Protein AF-A0A7W0Q3Z5-F1 (afdb_monomer)

Solvent-accessible surface area (backbone atoms only — not comparable to full-atom values): 12687 Å² total; per-residue (Å²): 94,45,26,32,43,92,78,28,34,42,32,53,59,88,70,26,36,37,36,35,41,82,87,55,48,76,81,45,78,44,66,61,49,75,50,77,53,98,66,34,40,37,37,39,37,57,47,77,59,92,36,27,36,25,43,34,40,37,37,44,36,79,97,54,78,69,46,75,48,76,45,85,72,45,70,68,44,39,81,49,83,54,68,67,59,52,54,53,51,54,51,36,54,53,53,49,52,51,52,51,49,52,49,52,53,48,51,51,50,53,22,51,47,57,42,65,71,39,80,60,59,84,59,89,70,82,77,51,68,60,41,54,52,23,45,50,52,27,48,50,39,21,28,78,68,62,33,63,67,37,46,54,49,44,52,49,50,42,55,48,49,76,66,62,65,57,69,28,23,46,47,16,39,21,25,13,47,22,23,61,65,68,45,93,79,47,63,76,79,54,96,58,49,63,82,59,58,71,67,58,23,49,51,30,45,51,52,18,48,55,27,37,57,49,14,55,56,30,44,76,70,72,37,52,70,61,14,53,27,20,40,54,11,18,54,28,20,26,40,30,35,58,92

Nearest PDB structures (foldseek):
  8chv-assembly1_B  TM=2.664E-01  e=9.973E-01  Homo sapiens
  8chu-assembly1_A  TM=2.372E-01  e=1.416E+00  Homo sapiens
  7ruu-assembly2_D  TM=2.675E-01  e=4.714E+00  Homo sapiens
  8qah-assembly1_A  TM=2.770E-01  e=9.506E+00  synthetic construct

Foldseek 3Di:
DWWDDPQWIWADD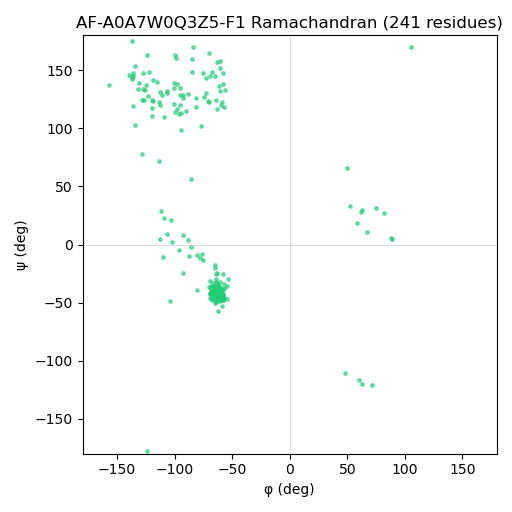PQKIWIAHNVLDTPDIQDWDWDDDDQWIWIWTWDDDDFFIWTWIWIDGDVDDIDIDTHTDDGRIGDDPDPVVVVSNVVSVVVVVVVVVVVVVVLQVVLVVQQVVQPCLPPDLVLDDLLVVLSVLLSVCCSPPVDPLSSLLSNLSRVVSVQPADNLLSLLSSLLSCLLSVNPCRDDRDPDADADDPVSLVSLLVSLVVLQVVLVVCVVVVNNSNSVSSNSSSVSSNVSSVD

Sequence (243 aa):
MIWRIGTRWLVACGESFVLVEPDGAVSRHFDPRIASDEDDLWRWGHVVVGDALYERTTVERYMAITRQEDELVLAGLVRDDDPATRAFVATVLGDDLVIQEETRLHAARVADARVAAIAGARDDHRLGADIARAQAALVDRVRWYGDRIAAGLLQTLVNLARARPGPGVATAYARACLLACFAHDAPAAPATVEPLSAELAAELVARARELDDEAETQDNVDARATAAAYHGAAIAMRAAAGI

Structure (mmCIF, N/CA/C/O backbone):
data_AF-A0A7W0Q3Z5-F1
#
_entry.id   AF-A0A7W0Q3Z5-F1
#
loop_
_atom_site.group_PDB
_atom_site.id
_atom_site.type_symbol
_atom_site.label_atom_id
_atom_site.label_alt_id
_atom_site.label_comp_id
_atom_site.label_asym_id
_atom_site.label_entity_id
_atom_site.label_seq_id
_atom_site.pdbx_PDB_ins_code
_atom_site.Cartn_x
_atom_site.Cartn_y
_atom_site.Cartn_z
_atom_site.occupancy
_atom_site.B_iso_or_equiv
_atom_site.auth_seq_id
_atom_site.auth_comp_id
_atom_site.auth_asym_id
_atom_site.auth_atom_id
_atom_site.pdbx_PDB_model_num
ATOM 1 N N . MET A 1 1 ? 9.371 -4.202 -31.195 1.00 92.50 1 MET A N 1
ATOM 2 C CA . MET A 1 1 ? 10.552 -3.784 -32.000 1.00 92.50 1 MET A CA 1
ATOM 3 C C . MET A 1 1 ? 11.800 -4.172 -31.219 1.00 92.50 1 MET A C 1
ATOM 5 O O . MET A 1 1 ? 11.698 -4.189 -29.999 1.00 92.50 1 MET A O 1
ATOM 9 N N . ILE A 1 2 ? 12.905 -4.545 -31.873 1.00 96.00 2 ILE A N 1
ATOM 10 C CA . ILE A 1 2 ? 14.125 -5.015 -31.193 1.00 96.00 2 ILE A CA 1
ATOM 11 C C . ILE A 1 2 ? 15.321 -4.176 -31.648 1.00 96.00 2 ILE A C 1
ATOM 13 O O . ILE A 1 2 ? 15.473 -3.878 -32.835 1.00 96.00 2 ILE A O 1
ATOM 17 N N . TRP A 1 3 ? 16.167 -3.805 -30.694 1.00 97.88 3 TRP A N 1
ATOM 18 C CA . TRP A 1 3 ? 17.450 -3.157 -30.920 1.00 97.88 3 TRP A CA 1
ATOM 19 C C . TRP A 1 3 ? 18.537 -3.918 -30.182 1.00 97.88 3 TRP A C 1
ATOM 21 O O . TRP A 1 3 ? 18.312 -4.443 -29.099 1.00 97.88 3 TRP A O 1
ATOM 31 N N . ARG A 1 4 ? 19.736 -3.934 -30.740 1.00 96.44 4 ARG A N 1
ATOM 32 C CA . ARG A 1 4 ? 20.935 -4.495 -30.140 1.00 96.44 4 ARG A CA 1
ATOM 33 C C . ARG A 1 4 ? 21.801 -3.382 -29.556 1.00 96.44 4 ARG A C 1
ATOM 35 O O . ARG A 1 4 ? 21.992 -2.347 -30.193 1.00 96.44 4 ARG A O 1
ATOM 42 N N . ILE A 1 5 ? 22.361 -3.628 -28.375 1.00 96.00 5 ILE A N 1
ATOM 43 C CA . ILE A 1 5 ? 23.333 -2.766 -27.694 1.00 96.00 5 ILE A CA 1
ATOM 44 C C . ILE A 1 5 ? 24.482 -3.616 -27.150 1.00 96.00 5 ILE A C 1
ATOM 46 O O . ILE A 1 5 ? 24.356 -4.323 -26.146 1.00 96.00 5 ILE A O 1
ATOM 50 N N . GLY A 1 6 ? 25.619 -3.580 -27.845 1.00 93.62 6 GLY A N 1
ATOM 51 C CA . GLY A 1 6 ? 26.688 -4.553 -27.622 1.00 93.62 6 GLY A CA 1
ATOM 52 C C . GLY A 1 6 ? 26.183 -5.970 -27.904 1.00 93.62 6 GLY A C 1
ATOM 53 O O . GLY A 1 6 ? 25.804 -6.277 -29.033 1.00 93.62 6 GLY A O 1
ATOM 54 N N . THR A 1 7 ? 26.161 -6.820 -26.878 1.00 94.81 7 THR A N 1
ATOM 55 C CA . THR A 1 7 ? 25.659 -8.204 -26.950 1.00 94.81 7 THR A CA 1
ATOM 56 C C . THR A 1 7 ? 24.207 -8.360 -26.489 1.00 94.81 7 THR A C 1
ATOM 58 O O . THR A 1 7 ? 23.672 -9.455 -26.575 1.00 94.81 7 THR A O 1
ATOM 61 N N . ARG A 1 8 ? 23.574 -7.294 -25.992 1.00 97.00 8 ARG A N 1
ATOM 62 C CA . ARG A 1 8 ? 22.237 -7.324 -25.379 1.00 97.00 8 ARG A CA 1
ATOM 63 C C . ARG A 1 8 ? 21.167 -6.859 -26.351 1.00 97.00 8 ARG A C 1
ATOM 65 O O . ARG A 1 8 ? 21.481 -6.144 -27.307 1.00 97.00 8 ARG A O 1
ATOM 72 N N . TRP A 1 9 ? 19.910 -7.161 -26.042 1.00 98.00 9 TRP A N 1
ATOM 73 C CA . TRP A 1 9 ? 18.762 -6.708 -26.820 1.00 98.00 9 TRP A CA 1
ATOM 74 C C . TRP A 1 9 ? 17.811 -5.859 -25.988 1.00 98.00 9 TRP A C 1
ATOM 76 O O . TRP A 1 9 ? 17.316 -6.292 -24.957 1.00 98.00 9 TRP A O 1
ATOM 86 N N . LEU A 1 10 ? 17.532 -4.649 -26.461 1.00 97.69 10 LEU A N 1
ATOM 87 C CA . LEU A 1 10 ? 16.430 -3.827 -25.989 1.00 97.69 10 LEU A CA 1
ATOM 88 C C . LEU A 1 10 ? 15.184 -4.175 -26.806 1.00 97.69 10 LEU A C 1
ATOM 90 O O . LEU A 1 10 ? 15.220 -4.175 -28.038 1.00 97.69 10 LEU A O 1
ATOM 94 N N . VAL A 1 11 ? 14.074 -4.444 -26.134 1.00 97.12 11 VAL A N 1
ATOM 95 C CA . VAL A 1 11 ? 12.844 -4.928 -26.759 1.00 97.12 11 VAL A CA 1
ATOM 96 C C . VAL A 1 11 ? 11.686 -4.035 -26.349 1.00 97.12 11 VAL A C 1
ATOM 98 O O . VAL A 1 11 ? 11.447 -3.853 -25.164 1.00 97.12 11 VAL A O 1
ATOM 101 N N . ALA A 1 12 ? 10.964 -3.475 -27.319 1.00 95.50 12 ALA A N 1
ATOM 102 C CA . ALA A 1 12 ? 9.733 -2.729 -27.053 1.00 95.50 12 ALA A CA 1
ATOM 103 C C . ALA A 1 12 ? 8.544 -3.682 -26.871 1.00 95.50 12 ALA A C 1
ATOM 105 O O . ALA A 1 12 ? 8.244 -4.461 -27.788 1.00 95.50 12 ALA A O 1
ATOM 106 N N . CYS A 1 13 ? 7.845 -3.528 -25.746 1.00 91.88 13 CYS A N 1
ATOM 107 C CA . CYS A 1 13 ? 6.700 -4.314 -25.291 1.00 91.88 13 CYS A CA 1
ATOM 108 C C . CYS A 1 13 ? 5.538 -3.368 -24.931 1.00 91.88 13 CYS A C 1
ATOM 110 O O . CYS A 1 13 ? 5.296 -3.073 -23.764 1.00 91.88 13 CYS A O 1
ATOM 112 N N . GLY A 1 14 ? 4.826 -2.851 -25.938 1.00 90.50 14 GLY A N 1
ATOM 113 C CA . GLY A 1 14 ? 3.808 -1.817 -25.718 1.00 90.50 14 GLY A CA 1
ATOM 114 C C . GLY A 1 14 ? 4.448 -0.474 -25.358 1.00 90.50 14 GLY A C 1
ATOM 115 O O . GLY A 1 14 ? 5.224 0.053 -26.153 1.00 90.50 14 GLY A O 1
ATOM 116 N N . GLU A 1 15 ? 4.117 0.064 -24.182 1.00 90.19 15 GLU A N 1
ATOM 117 C CA . GLU A 1 15 ? 4.695 1.308 -23.641 1.00 90.19 15 GLU A CA 1
ATOM 118 C C . GLU A 1 15 ? 5.989 1.079 -22.837 1.00 90.19 15 GLU A C 1
ATOM 120 O O . GLU A 1 15 ? 6.692 2.038 -22.518 1.00 90.19 15 GLU A O 1
ATOM 125 N N . SER A 1 16 ? 6.323 -0.181 -22.542 1.00 94.31 16 SER A N 1
ATOM 126 C CA . SER A 1 16 ? 7.528 -0.566 -21.803 1.00 94.31 16 SER A CA 1
ATOM 127 C C . SER A 1 16 ? 8.654 -1.017 -22.733 1.00 94.31 16 SER A C 1
ATOM 129 O O . SER A 1 16 ? 8.429 -1.449 -23.872 1.00 94.31 16 SER A O 1
ATOM 131 N N . PHE A 1 17 ? 9.884 -0.993 -22.217 1.00 97.12 17 PHE A N 1
ATOM 132 C CA . PHE A 1 17 ? 11.032 -1.650 -22.844 1.00 97.12 17 PHE A CA 1
ATOM 133 C C . PHE A 1 17 ? 11.672 -2.658 -21.892 1.00 97.12 17 PHE A C 1
ATOM 135 O O . PHE A 1 17 ? 11.699 -2.450 -20.684 1.00 97.12 17 PHE A O 1
ATOM 142 N N . VAL A 1 18 ? 12.235 -3.728 -22.441 1.00 97.06 18 VAL A N 1
ATOM 143 C CA . VAL A 1 18 ? 12.903 -4.786 -21.676 1.00 97.06 18 VAL A CA 1
ATOM 144 C C . VAL A 1 18 ? 14.314 -4.979 -22.209 1.00 97.06 18 VAL A C 1
ATOM 146 O O . VAL A 1 18 ? 14.511 -5.045 -23.424 1.00 97.06 18 VAL A O 1
ATOM 149 N N . LEU A 1 19 ? 15.301 -5.051 -21.318 1.00 97.44 19 LEU A N 1
ATOM 150 C CA . LEU A 1 19 ? 16.681 -5.375 -21.665 1.00 97.44 19 LEU A CA 1
ATOM 151 C C . LEU A 1 19 ? 16.950 -6.859 -21.408 1.00 97.44 19 LEU A C 1
ATOM 153 O O . LEU A 1 19 ? 16.897 -7.322 -20.269 1.00 97.44 19 LEU A O 1
ATOM 157 N N . VAL A 1 20 ? 17.247 -7.578 -22.485 1.00 97.44 20 VAL A N 1
ATOM 158 C CA . VAL A 1 20 ? 17.513 -9.017 -22.513 1.00 97.44 20 VAL A CA 1
ATOM 159 C C . VAL A 1 20 ? 19.006 -9.264 -22.713 1.00 97.44 20 VAL A C 1
ATOM 161 O O . VAL A 1 20 ? 19.631 -8.711 -23.625 1.00 97.44 20 VAL A O 1
ATOM 164 N N . GLU A 1 21 ? 19.572 -10.109 -21.864 1.00 97.00 21 GLU A N 1
ATOM 165 C CA . GLU A 1 21 ? 20.967 -10.537 -21.886 1.00 97.00 21 GLU A CA 1
ATOM 166 C C . GLU A 1 21 ? 21.194 -11.726 -22.852 1.00 97.00 21 GLU A C 1
ATOM 168 O O . GLU A 1 21 ? 20.250 -12.448 -23.191 1.00 97.00 21 GLU A O 1
ATOM 173 N N . PRO A 1 22 ? 22.444 -11.970 -23.305 1.00 95.19 22 PRO A N 1
ATOM 174 C CA . PRO A 1 22 ? 22.805 -13.096 -24.182 1.00 95.19 22 PRO A CA 1
ATOM 175 C C . PRO A 1 22 ? 22.396 -14.480 -23.677 1.00 95.19 22 PRO A C 1
ATOM 177 O O . PRO A 1 22 ? 22.182 -15.389 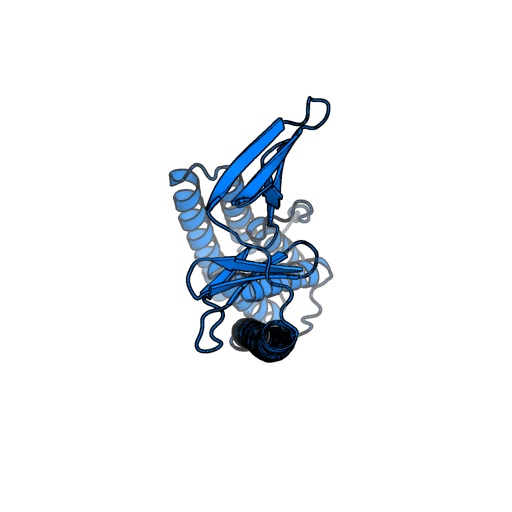-24.475 1.00 95.19 22 PRO A O 1
ATOM 180 N N . ASP A 1 23 ? 22.345 -14.649 -22.359 1.00 94.81 23 ASP A N 1
ATOM 181 C CA . ASP A 1 23 ? 21.997 -15.897 -21.681 1.00 94.81 23 ASP A CA 1
ATOM 182 C C . ASP A 1 23 ? 20.482 -16.085 -21.501 1.00 94.81 23 ASP A C 1
ATOM 184 O O . ASP A 1 23 ? 20.050 -17.123 -21.004 1.00 94.81 23 ASP A O 1
ATOM 188 N N . GLY A 1 24 ? 19.677 -15.110 -21.933 1.00 93.06 24 GLY A N 1
ATOM 189 C CA . GLY A 1 24 ? 18.225 -15.120 -21.802 1.00 93.06 24 GLY A CA 1
ATOM 190 C C . GLY A 1 24 ? 17.715 -14.524 -20.493 1.00 93.06 24 GLY A C 1
ATOM 191 O O . GLY A 1 24 ? 16.509 -14.536 -20.270 1.00 93.06 24 GLY A O 1
ATOM 192 N N . ALA A 1 25 ? 18.581 -13.975 -19.637 1.00 93.00 25 ALA A N 1
ATOM 193 C CA . ALA A 1 25 ? 18.131 -13.236 -18.467 1.00 93.00 25 ALA A CA 1
ATOM 194 C C . ALA A 1 25 ? 17.552 -11.869 -18.862 1.00 93.00 25 ALA A C 1
ATOM 196 O O . ALA A 1 25 ? 18.071 -11.177 -19.741 1.00 93.00 25 ALA A O 1
ATOM 197 N N . VAL A 1 26 ? 16.503 -11.437 -18.164 1.00 95.88 26 VAL A N 1
ATOM 198 C CA . VAL A 1 26 ? 16.030 -10.052 -18.224 1.00 95.88 26 VAL A CA 1
ATOM 199 C C . VAL A 1 26 ? 16.738 -9.248 -17.140 1.00 95.88 26 VAL A C 1
ATOM 201 O O . VAL A 1 26 ? 16.554 -9.498 -15.950 1.00 95.88 26 VAL A O 1
ATOM 204 N N . SER A 1 27 ? 17.566 -8.282 -17.542 1.00 94.00 27 SER A N 1
ATOM 205 C CA . SER A 1 27 ? 18.357 -7.482 -16.599 1.00 94.00 27 SER A CA 1
ATOM 206 C C . SER A 1 27 ? 17.666 -6.193 -16.170 1.00 94.00 27 SER A C 1
ATOM 208 O O . SER A 1 27 ? 17.963 -5.672 -15.092 1.00 94.00 27 SER A O 1
ATOM 210 N N . ARG A 1 28 ? 16.747 -5.660 -16.988 1.00 95.62 28 ARG A N 1
ATOM 211 C CA . ARG A 1 28 ? 16.010 -4.439 -16.648 1.00 95.62 28 ARG A CA 1
ATOM 212 C C . ARG A 1 28 ? 14.679 -4.318 -17.382 1.00 95.62 28 ARG A C 1
ATOM 214 O O . ARG A 1 28 ? 14.621 -4.501 -18.596 1.00 95.62 28 ARG A O 1
ATOM 221 N N . HIS A 1 29 ? 13.663 -3.897 -16.635 1.00 95.69 29 HIS A N 1
ATOM 222 C CA . HIS A 1 29 ? 12.387 -3.402 -17.147 1.00 95.69 29 HIS A CA 1
ATOM 223 C C . HIS A 1 29 ? 12.377 -1.869 -17.110 1.00 95.69 29 HIS A C 1
ATOM 225 O O . HIS A 1 29 ? 12.820 -1.252 -16.137 1.00 95.69 29 HIS A O 1
ATOM 231 N N . PHE A 1 30 ? 11.922 -1.257 -18.197 1.00 96.06 30 PHE A N 1
ATOM 232 C CA . PHE A 1 30 ? 11.751 0.183 -18.372 1.00 96.06 30 PHE A CA 1
ATOM 233 C C . PHE A 1 30 ? 10.258 0.479 -18.509 1.00 96.06 30 PHE A C 1
ATOM 235 O O . PHE A 1 30 ? 9.761 0.753 -19.605 1.00 96.06 30 PHE A O 1
ATOM 242 N N . ASP A 1 31 ? 9.545 0.361 -17.393 1.00 94.19 31 ASP A N 1
ATOM 243 C CA . ASP A 1 31 ? 8.098 0.547 -17.340 1.00 94.19 31 ASP A CA 1
ATOM 244 C C . ASP A 1 31 ? 7.713 2.020 -17.180 1.00 94.19 31 ASP A C 1
ATOM 246 O O . ASP A 1 31 ? 8.443 2.791 -16.542 1.00 94.19 31 ASP A O 1
ATOM 250 N N . PRO A 1 32 ? 6.563 2.436 -17.737 1.00 93.69 32 PRO A N 1
ATOM 251 C CA . PRO A 1 32 ? 6.020 3.748 -17.455 1.00 93.69 32 PRO A CA 1
ATOM 252 C C . PRO A 1 32 ? 5.629 3.853 -15.978 1.00 93.69 32 PRO A C 1
ATOM 254 O O . PRO A 1 32 ? 5.131 2.905 -15.367 1.00 93.69 32 PRO A O 1
ATOM 257 N N . ARG A 1 33 ? 5.814 5.039 -15.399 1.00 93.69 33 ARG A N 1
ATOM 258 C CA . ARG A 1 33 ? 5.374 5.344 -14.031 1.00 93.69 33 ARG A CA 1
ATOM 259 C C . ARG A 1 33 ? 4.686 6.697 -13.977 1.00 93.69 33 ARG A C 1
ATOM 261 O O . ARG A 1 33 ? 4.949 7.577 -14.797 1.00 93.69 33 ARG A O 1
ATOM 268 N N . ILE A 1 34 ? 3.798 6.846 -13.002 1.00 92.50 34 ILE A N 1
ATOM 269 C CA . ILE A 1 34 ? 3.014 8.058 -12.777 1.00 92.50 34 ILE A CA 1
ATOM 270 C C . ILE A 1 34 ? 3.122 8.426 -11.301 1.00 92.50 34 ILE A C 1
ATOM 272 O O . ILE A 1 34 ? 3.054 7.549 -10.440 1.00 92.50 34 ILE A O 1
ATOM 276 N N . ALA A 1 35 ? 3.269 9.714 -11.016 1.00 88.88 35 ALA A N 1
ATOM 277 C CA . ALA A 1 35 ? 3.171 10.263 -9.673 1.00 88.88 35 ALA A CA 1
ATOM 278 C C . ALA A 1 35 ? 2.350 11.550 -9.713 1.00 88.88 35 ALA A C 1
ATOM 280 O O . ALA A 1 35 ? 2.372 12.279 -10.703 1.00 88.88 35 ALA A O 1
ATOM 281 N N . SER A 1 36 ? 1.625 11.814 -8.635 1.00 85.69 36 SER A N 1
ATOM 282 C CA . SER A 1 36 ? 0.954 13.090 -8.410 1.00 85.69 36 SER A CA 1
ATOM 283 C C . SER A 1 36 ? 1.647 13.763 -7.240 1.00 85.69 36 SER A C 1
ATOM 285 O O . SER A 1 36 ? 1.839 13.117 -6.210 1.00 85.69 36 SER A O 1
ATOM 287 N N . ASP A 1 37 ? 2.000 15.030 -7.403 1.00 82.62 37 ASP A N 1
ATOM 288 C CA . ASP A 1 37 ? 2.527 15.872 -6.333 1.00 82.62 37 ASP A CA 1
ATOM 289 C C . ASP A 1 37 ? 1.849 17.240 -6.414 1.00 82.62 37 ASP A C 1
ATOM 291 O O . ASP A 1 37 ? 1.914 17.898 -7.449 1.00 82.62 37 ASP A O 1
ATOM 295 N N . GLU A 1 38 ? 1.140 17.623 -5.353 1.00 83.75 38 GLU A N 1
ATOM 296 C CA . GLU A 1 38 ? 0.250 18.793 -5.329 1.00 83.75 38 GLU A CA 1
ATOM 297 C C . GLU A 1 38 ? -0.699 18.845 -6.553 1.00 83.75 38 GLU A C 1
ATOM 299 O O . GLU A 1 38 ? -1.598 18.009 -6.669 1.00 83.75 38 GLU A O 1
ATOM 304 N N . ASP A 1 39 ? -0.483 19.804 -7.461 1.00 83.69 39 ASP A N 1
ATOM 305 C CA . ASP A 1 39 ? -1.249 20.034 -8.696 1.00 83.69 39 ASP A CA 1
ATOM 306 C C . ASP A 1 39 ? -0.533 19.513 -9.966 1.00 83.69 39 ASP A C 1
ATOM 308 O O . ASP A 1 39 ? -1.034 19.683 -11.088 1.00 83.69 39 ASP A O 1
ATOM 312 N N . ASP A 1 40 ? 0.641 18.893 -9.803 1.00 85.19 40 ASP A N 1
ATOM 313 C CA . ASP A 1 40 ? 1.490 18.400 -10.884 1.00 85.19 40 ASP A CA 1
ATOM 314 C C . ASP A 1 40 ? 1.296 16.880 -11.045 1.00 85.19 40 ASP A C 1
ATOM 316 O O . ASP A 1 40 ? 1.565 16.078 -10.144 1.00 85.19 40 ASP A O 1
ATOM 320 N N . LEU A 1 41 ? 0.873 16.459 -12.240 1.00 89.62 41 LEU A N 1
ATOM 321 C CA . LEU A 1 41 ? 0.876 15.057 -12.646 1.00 89.62 41 LEU A CA 1
ATOM 322 C C . LEU A 1 41 ? 2.149 14.765 -13.440 1.00 89.62 41 LEU A C 1
ATOM 324 O O . LEU A 1 41 ? 2.323 15.222 -14.572 1.00 89.62 41 LEU A O 1
ATOM 328 N N . TRP A 1 42 ? 3.021 13.954 -12.858 1.00 92.62 42 TRP A N 1
ATOM 329 C CA . TRP A 1 42 ? 4.268 13.519 -13.463 1.00 92.62 42 TRP A CA 1
ATOM 330 C C . TRP A 1 42 ? 4.080 12.168 -14.142 1.00 92.62 42 TRP A C 1
ATOM 332 O O . TRP A 1 42 ? 3.597 11.209 -13.536 1.00 92.62 42 TRP A O 1
ATOM 342 N N . ARG A 1 43 ? 4.491 12.075 -15.405 1.00 93.75 43 ARG A N 1
ATOM 343 C CA . ARG A 1 43 ? 4.528 10.832 -16.176 1.00 93.75 43 ARG A CA 1
ATOM 344 C C . ARG A 1 43 ? 5.939 10.597 -16.675 1.00 93.75 43 ARG A C 1
ATOM 346 O O . ARG A 1 43 ? 6.507 11.464 -17.330 1.00 93.75 43 ARG A O 1
ATOM 353 N N . TRP A 1 44 ? 6.473 9.414 -16.415 1.00 96.06 44 TRP A N 1
ATOM 354 C CA . TRP A 1 44 ? 7.727 8.956 -16.994 1.00 96.06 44 TRP A CA 1
ATOM 355 C C . TRP A 1 44 ? 7.420 7.823 -17.956 1.00 96.06 44 TRP A C 1
ATOM 357 O O . TRP A 1 44 ? 6.726 6.873 -17.597 1.00 96.06 44 TRP A O 1
ATOM 367 N N . GLY A 1 45 ? 7.935 7.928 -19.171 1.00 96.19 45 GLY A N 1
ATOM 368 C CA . GLY A 1 45 ? 7.894 6.873 -20.174 1.00 96.19 45 GLY A CA 1
ATOM 369 C C . GLY A 1 45 ? 9.241 6.765 -20.865 1.00 96.19 45 GLY A C 1
ATOM 370 O O . GLY A 1 45 ? 10.133 7.574 -20.630 1.00 96.19 45 GLY A O 1
ATOM 371 N N . HIS A 1 46 ? 9.396 5.781 -21.738 1.00 96.94 46 HIS A N 1
ATOM 372 C CA . HIS A 1 46 ? 10.634 5.602 -22.483 1.00 96.94 46 HIS A CA 1
ATOM 373 C C . HIS A 1 46 ? 10.372 5.730 -23.975 1.00 96.94 46 HIS A C 1
ATOM 375 O O . HIS A 1 46 ? 9.340 5.289 -24.480 1.00 96.94 46 HIS A O 1
ATOM 381 N N . VAL A 1 47 ? 11.297 6.359 -24.693 1.00 96.00 47 VAL A N 1
ATOM 382 C CA . VAL A 1 47 ? 11.188 6.522 -26.143 1.00 96.00 47 VAL A CA 1
ATOM 383 C C . VAL A 1 47 ? 12.539 6.256 -26.790 1.00 96.00 47 VAL A C 1
ATOM 385 O O . VAL A 1 47 ? 13.579 6.643 -26.261 1.00 96.00 47 VAL A O 1
ATOM 388 N N . VAL A 1 48 ? 12.534 5.627 -27.962 1.00 96.38 48 VAL A N 1
ATOM 389 C CA . VAL A 1 48 ? 13.746 5.501 -28.777 1.00 96.38 48 VAL A CA 1
ATOM 390 C C . VAL A 1 48 ? 13.772 6.634 -29.800 1.00 96.38 48 VAL A C 1
ATOM 392 O O . VAL A 1 48 ? 12.864 6.739 -30.626 1.00 96.38 48 VAL A O 1
ATOM 395 N N . VAL A 1 49 ? 14.813 7.470 -29.759 1.00 95.38 49 VAL A N 1
ATOM 396 C CA . VAL A 1 49 ? 15.086 8.514 -30.760 1.00 95.38 49 VAL A CA 1
ATOM 397 C C . VAL A 1 49 ? 16.443 8.235 -31.387 1.00 95.38 49 VAL A C 1
ATOM 399 O O . VAL A 1 49 ? 17.465 8.256 -30.707 1.00 95.38 49 VAL A O 1
ATOM 402 N N . GLY A 1 50 ? 16.457 7.974 -32.695 1.00 94.81 50 GLY A N 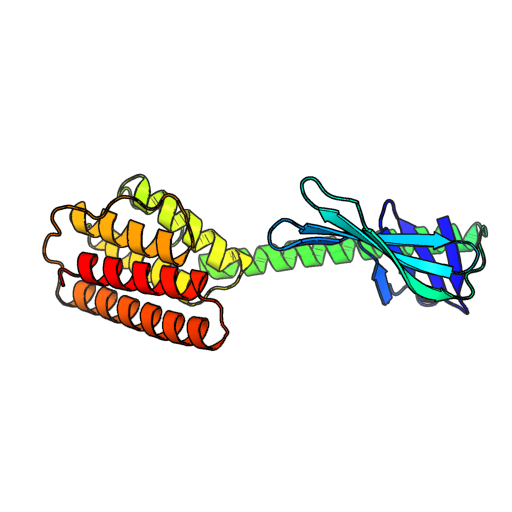1
ATOM 403 C CA . GLY A 1 50 ? 17.684 7.603 -33.398 1.00 94.81 50 GLY A CA 1
ATOM 404 C C . GLY A 1 50 ? 18.260 6.292 -32.862 1.00 94.81 50 GLY A C 1
ATOM 405 O O . GLY A 1 50 ? 17.604 5.253 -32.923 1.00 94.81 50 GLY A O 1
ATOM 406 N N . ASP A 1 51 ? 19.484 6.356 -32.350 1.00 96.25 51 ASP A N 1
ATOM 407 C CA . ASP A 1 51 ? 20.243 5.246 -31.776 1.00 96.25 51 ASP A CA 1
ATOM 408 C C . ASP A 1 51 ? 20.264 5.275 -30.238 1.00 96.25 51 ASP A C 1
ATOM 410 O O . ASP A 1 51 ? 21.136 4.673 -29.614 1.00 96.25 51 ASP A O 1
ATOM 414 N N . ALA A 1 52 ? 19.319 5.962 -29.597 1.00 97.38 52 ALA A N 1
ATOM 415 C CA . ALA A 1 52 ? 19.304 6.114 -28.149 1.00 97.38 52 ALA A CA 1
ATOM 416 C C . ALA A 1 52 ? 17.911 5.918 -27.539 1.00 97.38 52 ALA A C 1
ATOM 418 O O . ALA A 1 52 ? 16.893 6.278 -28.130 1.00 97.38 52 ALA A O 1
ATOM 419 N N . LEU A 1 53 ? 17.886 5.340 -26.336 1.00 97.56 53 LEU A N 1
ATOM 420 C CA . LEU A 1 53 ? 16.722 5.277 -25.455 1.00 97.56 53 LEU A CA 1
ATOM 421 C C . LEU A 1 53 ? 16.773 6.472 -24.507 1.00 97.56 53 LEU A C 1
ATOM 423 O O . LEU A 1 53 ? 17.775 6.659 -23.814 1.00 97.56 53 LEU A O 1
ATOM 427 N N . TYR A 1 54 ? 15.677 7.215 -24.434 1.00 97.81 54 TYR A N 1
ATOM 428 C CA . TYR A 1 54 ? 15.491 8.318 -23.503 1.00 97.81 54 TYR A CA 1
ATOM 429 C C . TYR A 1 54 ? 14.361 8.003 -22.522 1.00 97.81 54 TYR A C 1
ATOM 431 O O . TYR A 1 54 ? 13.329 7.468 -22.933 1.00 97.81 54 TYR A O 1
ATOM 439 N N . GLU A 1 55 ? 14.537 8.352 -21.249 1.00 97.38 55 GLU A N 1
ATOM 440 C CA . GLU A 1 55 ? 13.437 8.490 -20.294 1.00 97.38 55 GLU A CA 1
ATOM 441 C C . GLU A 1 55 ? 12.830 9.875 -20.518 1.00 97.38 55 GLU A C 1
ATOM 443 O O . GLU A 1 55 ? 13.500 10.898 -20.401 1.00 97.38 55 GLU A O 1
ATOM 448 N N . ARG A 1 56 ? 11.559 9.904 -20.892 1.00 96.56 56 ARG A N 1
ATOM 449 C CA . ARG A 1 56 ? 10.783 11.114 -21.106 1.00 96.56 56 ARG A CA 1
ATOM 450 C C . ARG A 1 56 ? 9.937 11.380 -19.879 1.00 96.56 56 ARG A C 1
ATOM 452 O O . ARG A 1 56 ? 8.994 10.639 -19.607 1.00 96.56 56 ARG A O 1
ATOM 459 N N . THR A 1 57 ? 10.234 12.474 -19.198 1.00 95.50 57 THR A N 1
ATOM 460 C CA . THR A 1 57 ? 9.407 13.020 -18.125 1.00 95.50 57 THR A CA 1
ATOM 461 C C . THR A 1 57 ? 8.456 14.053 -18.713 1.00 95.50 57 THR A C 1
ATOM 463 O O . THR A 1 57 ? 8.878 14.985 -19.392 1.00 95.50 57 THR A O 1
ATOM 466 N N . THR A 1 58 ? 7.160 13.895 -18.475 1.00 93.12 58 THR A N 1
ATOM 467 C CA . THR A 1 58 ? 6.116 14.864 -18.816 1.00 93.12 58 THR A CA 1
ATOM 468 C C . THR A 1 58 ? 5.433 15.317 -17.537 1.00 93.12 58 THR A C 1
ATOM 470 O O . THR A 1 58 ? 4.926 14.490 -16.786 1.00 93.12 58 THR A O 1
ATOM 473 N N . VAL A 1 59 ? 5.421 16.626 -17.301 1.00 91.50 59 VAL A N 1
ATOM 474 C CA . VAL A 1 59 ? 4.760 17.247 -16.151 1.00 91.50 59 VAL A CA 1
ATOM 475 C C . VAL A 1 59 ? 3.537 17.998 -16.656 1.00 91.50 59 VAL A C 1
ATOM 477 O O . VAL A 1 59 ? 3.660 19.004 -17.361 1.00 91.50 59 VAL A O 1
ATOM 480 N N . GLU A 1 60 ? 2.355 17.483 -16.334 1.00 88.12 60 GLU A N 1
ATOM 481 C CA . GLU A 1 60 ? 1.069 18.117 -16.613 1.00 88.12 60 GLU A CA 1
ATOM 482 C C . GLU A 1 60 ? 0.637 18.919 -15.379 1.00 88.12 60 GLU A C 1
ATOM 484 O O . GLU A 1 60 ? 0.339 18.347 -14.336 1.00 88.12 60 GLU A O 1
ATOM 489 N N . ARG A 1 61 ? 0.596 20.250 -15.503 1.00 82.25 61 ARG A N 1
ATOM 490 C CA . ARG A 1 61 ? 0.073 21.154 -14.470 1.00 82.25 61 ARG A CA 1
ATOM 491 C C . ARG A 1 61 ? -1.375 21.506 -14.730 1.00 82.25 61 ARG A C 1
ATOM 493 O O . ARG A 1 61 ? -1.709 21.917 -15.846 1.00 82.25 61 ARG A O 1
ATOM 500 N N . TYR A 1 62 ? -2.212 21.460 -13.698 1.00 59.81 62 TYR A N 1
ATOM 501 C CA . TYR A 1 62 ? -3.574 21.976 -13.801 1.00 59.81 62 TYR A CA 1
ATOM 502 C C . TYR A 1 62 ? -3.548 23.4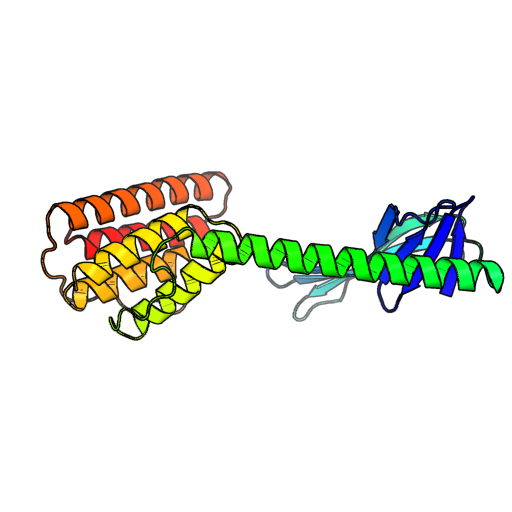59 -14.229 1.00 59.81 62 TYR A C 1
ATOM 504 O O . TYR A 1 62 ? -2.973 24.307 -13.553 1.00 59.81 62 TYR A O 1
ATOM 512 N N . MET A 1 63 ? -4.144 23.770 -15.388 1.00 68.50 63 MET A N 1
ATOM 513 C CA . MET A 1 63 ? -4.224 25.117 -15.993 1.00 68.50 63 MET A CA 1
ATOM 514 C C . MET A 1 63 ? -2.898 25.753 -16.475 1.00 68.50 63 MET A C 1
ATOM 516 O O . MET A 1 63 ? -2.907 26.931 -16.838 1.00 68.50 63 MET A O 1
ATOM 520 N N . ALA A 1 64 ? -1.777 25.020 -16.543 1.00 73.00 64 ALA A N 1
ATOM 521 C CA . ALA A 1 64 ? -0.497 25.563 -17.025 1.00 73.00 64 ALA A CA 1
ATOM 522 C C . ALA A 1 64 ? 0.113 24.771 -18.199 1.00 73.00 64 ALA A C 1
ATOM 524 O O . ALA A 1 64 ? -0.477 23.837 -18.734 1.00 73.00 64 ALA A O 1
ATOM 525 N N . ILE A 1 65 ? 1.299 25.202 -18.642 1.00 71.75 65 ILE A N 1
ATOM 526 C CA . ILE A 1 65 ? 2.027 24.614 -19.773 1.00 71.75 65 ILE A CA 1
ATOM 527 C C . ILE A 1 65 ? 2.610 23.256 -19.365 1.00 71.75 65 ILE A C 1
ATOM 529 O O . ILE A 1 65 ? 3.310 23.161 -18.358 1.00 71.75 65 ILE A O 1
ATOM 533 N N . THR A 1 66 ? 2.378 22.232 -20.186 1.00 83.94 66 THR A N 1
ATOM 534 C CA . THR A 1 66 ? 3.044 20.931 -20.068 1.00 83.94 66 THR A CA 1
ATOM 535 C C . THR A 1 66 ? 4.548 21.081 -20.298 1.00 83.94 66 THR A C 1
ATOM 537 O O . THR A 1 66 ? 4.973 21.575 -21.345 1.00 83.94 66 THR A O 1
ATOM 540 N N . ARG A 1 67 ? 5.365 20.635 -19.339 1.00 89.62 67 ARG A N 1
ATOM 541 C CA . ARG A 1 67 ? 6.829 20.572 -19.475 1.00 89.62 67 ARG A CA 1
ATOM 542 C C . ARG A 1 67 ? 7.238 19.155 -19.867 1.00 89.62 67 ARG A C 1
ATOM 544 O O . ARG A 1 67 ? 6.709 18.196 -19.313 1.00 89.62 67 ARG A O 1
ATOM 551 N N . GLN A 1 68 ? 8.182 19.032 -20.798 1.00 92.94 68 GLN A N 1
ATOM 552 C CA . GLN A 1 68 ? 8.754 17.749 -21.198 1.00 92.94 68 GLN A CA 1
ATOM 553 C C . GLN A 1 68 ? 10.280 17.805 -21.125 1.00 92.94 68 GLN A C 1
ATOM 555 O O . GLN A 1 68 ? 10.890 18.753 -21.621 1.00 92.94 68 GLN A O 1
ATOM 560 N N . GLU A 1 69 ? 10.877 16.778 -20.534 1.00 94.44 69 GLU A N 1
ATOM 561 C CA . GLU A 1 69 ? 12.322 16.583 -20.445 1.00 94.44 69 GLU A CA 1
ATOM 562 C C . GLU A 1 69 ? 12.678 15.162 -20.858 1.00 94.44 69 GLU A C 1
ATOM 564 O O . GLU A 1 69 ? 12.035 14.214 -20.415 1.00 94.44 69 GLU A O 1
ATOM 569 N N . ASP A 1 70 ? 13.705 15.028 -21.694 1.00 96.62 70 ASP A N 1
ATOM 570 C CA . ASP A 1 70 ? 14.212 13.740 -22.153 1.00 96.62 70 ASP A CA 1
ATOM 571 C C . ASP A 1 70 ? 15.622 13.536 -21.563 1.00 96.62 70 ASP A C 1
ATOM 573 O O . ASP A 1 70 ? 16.531 14.330 -21.819 1.00 96.62 70 ASP A O 1
ATOM 577 N N . GLU A 1 71 ? 15.814 12.472 -20.786 1.00 97.38 71 GLU A N 1
ATOM 578 C CA . GLU A 1 71 ? 17.099 12.066 -20.211 1.00 97.38 71 GLU A CA 1
ATOM 579 C C . GLU A 1 71 ? 17.636 10.830 -20.940 1.00 97.38 71 GLU A C 1
ATOM 581 O O . GLU A 1 71 ? 16.913 9.861 -21.158 1.00 97.38 71 GLU A O 1
ATOM 586 N N . LEU A 1 72 ? 18.908 10.848 -21.345 1.00 97.25 72 LEU A N 1
ATOM 587 C CA . LEU A 1 72 ? 19.530 9.725 -22.049 1.00 97.25 72 LEU A CA 1
ATOM 588 C C . LEU A 1 72 ? 19.737 8.532 -21.104 1.00 97.25 72 LEU A C 1
ATOM 590 O O . LEU A 1 72 ? 20.481 8.633 -20.133 1.00 97.25 72 LEU A O 1
ATOM 594 N N . VAL A 1 73 ? 19.165 7.376 -21.448 1.00 96.81 73 VAL A N 1
ATOM 595 C CA . VAL A 1 73 ? 19.256 6.139 -20.652 1.00 96.81 73 VAL A CA 1
ATOM 596 C C . VAL A 1 73 ? 20.241 5.148 -21.266 1.00 96.81 73 VAL A C 1
ATOM 598 O O . VAL A 1 73 ? 21.094 4.599 -20.570 1.00 96.81 73 VAL A O 1
ATOM 601 N N . LEU A 1 74 ? 20.132 4.905 -22.574 1.00 96.50 74 LEU A N 1
ATOM 602 C CA . LEU A 1 74 ? 21.031 4.032 -23.334 1.00 96.50 74 LEU A CA 1
ATOM 603 C C . LEU A 1 74 ? 21.373 4.688 -24.670 1.00 96.50 74 LEU A C 1
ATOM 605 O O . LEU A 1 74 ? 20.512 5.297 -25.294 1.00 96.50 74 LEU A O 1
ATOM 609 N N . ALA A 1 75 ? 22.603 4.502 -25.139 1.00 96.81 75 ALA A N 1
ATOM 610 C CA . ALA A 1 75 ? 23.065 4.971 -26.444 1.00 96.81 75 ALA A CA 1
ATOM 611 C C . ALA A 1 75 ? 23.626 3.813 -27.281 1.00 96.81 75 ALA A C 1
ATOM 613 O O . ALA A 1 75 ? 23.964 2.756 -26.742 1.00 96.81 75 ALA A O 1
ATOM 614 N N . GLY A 1 76 ? 23.763 4.023 -28.592 1.00 96.19 76 GLY A N 1
ATOM 615 C CA . GLY A 1 76 ? 24.338 3.041 -29.514 1.00 96.19 76 GLY A CA 1
ATOM 616 C C . GLY A 1 76 ? 23.407 1.869 -29.840 1.00 96.19 76 GLY A C 1
ATOM 617 O O . GLY A 1 76 ? 23.871 0.748 -30.054 1.00 96.19 76 GLY A O 1
ATOM 618 N N . LEU A 1 77 ? 22.098 2.110 -29.851 1.00 97.25 77 LEU A N 1
ATOM 619 C CA . LEU A 1 77 ? 21.077 1.158 -30.267 1.00 97.25 77 LEU A CA 1
ATOM 620 C C . LEU A 1 77 ? 21.136 0.943 -31.779 1.00 97.25 77 LEU A C 1
ATOM 622 O O . LEU A 1 77 ? 20.965 1.868 -32.571 1.00 97.25 77 LEU A O 1
ATOM 626 N N . VAL A 1 78 ? 21.293 -0.312 -32.185 1.00 97.38 78 VAL A N 1
ATOM 627 C CA . VAL A 1 78 ? 21.227 -0.717 -33.591 1.00 97.38 78 VAL A CA 1
ATOM 628 C C . VAL A 1 78 ? 20.005 -1.592 -33.778 1.00 97.38 78 VAL A C 1
ATOM 630 O O . VAL A 1 78 ? 19.880 -2.613 -33.113 1.00 97.38 78 VAL A O 1
ATOM 633 N N . ARG A 1 79 ? 19.094 -1.219 -34.676 1.00 95.88 79 ARG A N 1
ATOM 634 C CA . ARG A 1 79 ? 17.905 -2.029 -34.958 1.00 95.88 79 ARG A CA 1
ATOM 635 C C . ARG A 1 79 ? 18.300 -3.455 -35.369 1.00 95.88 79 ARG A C 1
ATOM 637 O O . ARG A 1 79 ? 19.180 -3.628 -36.210 1.00 95.88 79 ARG A O 1
ATOM 644 N N . ASP A 1 80 ? 17.641 -4.448 -34.778 1.00 95.31 80 ASP A N 1
ATOM 645 C CA . ASP A 1 80 ? 17.868 -5.869 -35.043 1.00 95.31 80 ASP A CA 1
ATOM 646 C C . ASP A 1 80 ? 16.569 -6.502 -35.561 1.00 95.31 80 ASP A C 1
ATOM 648 O O . ASP A 1 80 ? 15.571 -6.602 -34.845 1.00 95.31 80 ASP A O 1
ATOM 652 N N . ASP A 1 81 ? 16.567 -6.878 -36.841 1.00 94.12 81 ASP A N 1
ATOM 653 C CA . ASP A 1 81 ? 15.420 -7.494 -37.514 1.00 94.12 81 ASP A CA 1
ATOM 654 C C . ASP A 1 81 ? 15.629 -9.012 -37.761 1.00 94.12 81 ASP A C 1
ATOM 656 O O . ASP A 1 81 ? 14.807 -9.647 -38.439 1.00 94.12 81 ASP A O 1
ATOM 660 N N . ASP A 1 82 ? 16.692 -9.618 -37.203 1.00 96.12 82 ASP A N 1
ATOM 661 C CA . ASP A 1 82 ? 17.004 -11.044 -37.372 1.00 96.12 82 ASP A CA 1
ATOM 662 C C . ASP A 1 82 ? 15.846 -11.930 -36.859 1.00 96.12 82 ASP A C 1
ATOM 664 O O . ASP A 1 82 ? 15.429 -11.823 -35.697 1.00 96.12 82 ASP A O 1
ATOM 668 N N . PRO A 1 83 ? 15.265 -12.808 -37.704 1.00 95.19 83 PRO A N 1
ATOM 669 C CA . PRO A 1 83 ? 14.259 -13.773 -37.271 1.00 95.19 83 PRO A CA 1
ATOM 670 C C . PRO A 1 83 ? 14.701 -14.659 -36.099 1.00 95.19 83 PRO A C 1
ATOM 672 O O . PRO A 1 83 ? 13.864 -14.974 -35.253 1.00 95.19 83 PRO A O 1
ATOM 675 N N . ALA A 1 84 ? 15.980 -15.047 -36.027 1.00 94.94 84 ALA A N 1
ATOM 676 C CA . ALA A 1 84 ? 16.478 -15.896 -34.944 1.00 94.94 84 ALA A CA 1
ATOM 677 C C . ALA A 1 84 ? 16.486 -15.142 -33.606 1.00 94.94 84 ALA A C 1
ATOM 679 O O . ALA A 1 84 ? 15.940 -15.643 -32.622 1.00 94.94 84 ALA A O 1
ATOM 680 N N . THR A 1 85 ? 16.988 -13.903 -33.596 1.00 94.12 85 THR A N 1
ATOM 681 C CA . THR A 1 85 ? 16.876 -12.988 -32.450 1.00 94.12 85 THR A CA 1
ATOM 682 C C . THR A 1 85 ? 15.428 -12.803 -32.013 1.00 94.12 85 THR A C 1
ATOM 684 O O . THR A 1 85 ? 15.120 -12.903 -30.828 1.00 94.12 85 THR A O 1
ATOM 687 N N . ARG A 1 86 ? 14.509 -12.567 -32.959 1.00 93.88 86 ARG A N 1
ATOM 688 C CA . ARG A 1 86 ? 13.084 -12.395 -32.641 1.00 93.88 86 ARG A CA 1
ATOM 689 C C . ARG A 1 86 ? 12.486 -13.624 -31.964 1.00 93.88 86 ARG A C 1
ATOM 691 O O . ARG A 1 86 ? 11.736 -13.462 -31.007 1.00 93.88 86 ARG A O 1
ATOM 698 N N . ALA A 1 87 ? 12.810 -14.824 -32.444 1.00 94.62 87 ALA A N 1
ATOM 699 C CA . ALA A 1 87 ? 12.335 -16.065 -31.840 1.00 94.62 87 ALA A CA 1
ATOM 700 C C . ALA A 1 87 ? 12.912 -16.265 -30.430 1.00 94.62 87 ALA A C 1
ATOM 702 O O . ALA A 1 87 ? 12.166 -16.582 -29.510 1.00 94.62 87 ALA A O 1
ATOM 703 N N . PHE A 1 88 ? 14.213 -16.019 -30.252 1.00 94.69 88 PHE A N 1
ATOM 704 C CA . PHE A 1 88 ? 14.874 -16.082 -28.948 1.00 94.69 88 PHE A CA 1
ATOM 705 C C . PHE A 1 88 ? 14.239 -15.116 -27.938 1.00 94.69 88 PHE A C 1
ATOM 707 O O . PHE A 1 88 ? 13.793 -15.537 -26.874 1.00 94.69 88 PHE A O 1
ATOM 714 N N . VAL A 1 89 ? 14.121 -13.838 -28.306 1.00 94.44 89 VAL A N 1
ATOM 715 C CA . VAL A 1 89 ? 13.522 -12.799 -27.460 1.00 94.44 89 VAL A CA 1
ATOM 716 C C . VAL A 1 89 ? 12.066 -13.116 -27.120 1.00 94.44 89 VAL A C 1
ATOM 718 O O . VAL A 1 89 ? 11.652 -12.900 -25.987 1.00 94.44 89 VAL A O 1
ATOM 721 N N . ALA A 1 90 ? 11.282 -13.641 -28.067 1.00 93.06 90 ALA A N 1
ATOM 722 C CA . ALA A 1 90 ? 9.894 -14.013 -27.803 1.00 93.06 90 ALA A CA 1
ATOM 723 C C . ALA A 1 90 ? 9.777 -15.099 -26.721 1.00 93.06 90 ALA A C 1
ATOM 725 O O . ALA A 1 90 ? 8.900 -15.001 -25.866 1.00 93.06 90 ALA A O 1
ATOM 726 N N . THR A 1 91 ? 10.669 -16.095 -26.728 1.00 94.88 91 THR A N 1
ATOM 727 C CA . THR A 1 91 ? 10.733 -17.116 -25.672 1.00 94.88 91 THR A CA 1
ATOM 728 C C . THR A 1 91 ? 11.107 -16.496 -24.329 1.00 94.88 91 THR A C 1
ATOM 730 O O . THR A 1 91 ? 10.390 -16.701 -23.356 1.00 94.88 91 THR A O 1
ATOM 733 N N . VAL A 1 92 ? 12.163 -15.675 -24.292 1.00 94.94 92 VAL A N 1
ATOM 734 C CA . VAL A 1 92 ? 12.621 -15.014 -23.056 1.00 94.94 92 VAL A CA 1
ATOM 735 C C . VAL A 1 92 ? 11.523 -14.154 -22.432 1.00 94.94 92 VAL A C 1
ATOM 737 O O . VAL A 1 92 ? 11.300 -14.221 -21.229 1.00 94.94 92 VAL A O 1
ATOM 740 N N . LEU A 1 93 ? 10.800 -13.371 -23.238 1.00 93.88 93 LEU A N 1
ATOM 741 C CA . LEU A 1 93 ? 9.683 -12.565 -22.742 1.00 93.88 93 LEU A CA 1
ATOM 742 C C . LEU A 1 93 ? 8.512 -13.426 -22.252 1.00 93.88 93 LEU A C 1
ATOM 744 O O . LEU A 1 93 ? 7.825 -13.035 -21.314 1.00 93.88 93 LEU A O 1
ATOM 748 N N . GLY A 1 94 ? 8.278 -14.589 -22.866 1.00 92.44 94 GLY A N 1
ATOM 749 C CA . GLY A 1 94 ? 7.299 -15.558 -22.373 1.00 92.44 94 GLY A CA 1
ATOM 750 C C . GLY A 1 94 ? 7.659 -16.082 -20.982 1.00 92.44 94 GLY A C 1
ATOM 751 O O . GLY A 1 94 ? 6.803 -16.094 -20.099 1.00 92.44 94 GLY A O 1
ATOM 752 N N . ASP A 1 95 ? 8.924 -16.450 -20.776 1.00 92.50 95 ASP A N 1
ATOM 753 C CA . ASP A 1 95 ? 9.426 -16.937 -19.487 1.00 92.50 95 ASP A CA 1
ATOM 754 C C . ASP A 1 95 ? 9.425 -15.829 -18.417 1.00 92.50 95 ASP A C 1
ATOM 756 O O . ASP A 1 95 ? 8.988 -16.058 -17.288 1.00 92.50 95 ASP A O 1
ATOM 760 N N . ASP A 1 96 ? 9.836 -14.606 -18.769 1.00 92.06 96 ASP A N 1
ATOM 761 C CA . ASP A 1 96 ? 9.804 -13.448 -17.863 1.00 92.06 96 ASP A CA 1
ATOM 762 C C . ASP A 1 96 ? 8.374 -13.117 -17.411 1.00 92.06 96 ASP A C 1
ATOM 764 O O . ASP A 1 96 ? 8.145 -12.927 -16.218 1.00 92.06 96 ASP A O 1
ATOM 768 N N . LEU A 1 97 ? 7.384 -13.160 -18.312 1.00 89.81 97 LEU A N 1
ATOM 769 C CA . LEU A 1 97 ? 5.975 -12.968 -17.945 1.00 89.81 97 LEU A CA 1
ATOM 770 C C . LEU A 1 97 ? 5.487 -14.009 -16.928 1.00 89.81 97 LEU A C 1
ATOM 772 O O . LEU A 1 97 ? 4.738 -13.668 -16.009 1.00 89.81 97 LEU A O 1
ATOM 776 N N . VAL A 1 98 ? 5.911 -15.269 -17.064 1.00 92.31 98 VAL A N 1
ATOM 777 C CA . VAL A 1 98 ? 5.589 -16.318 -16.084 1.00 92.31 98 VAL A CA 1
ATOM 778 C C . VAL A 1 98 ? 6.222 -15.992 -14.730 1.00 92.31 98 VAL A C 1
ATOM 780 O O . VAL A 1 98 ? 5.529 -16.033 -13.714 1.00 92.31 98 VAL A O 1
ATOM 783 N N . ILE A 1 99 ? 7.497 -15.596 -14.705 1.00 90.69 99 ILE A N 1
ATOM 784 C CA . ILE A 1 99 ? 8.213 -15.218 -13.474 1.00 90.69 99 ILE A CA 1
ATOM 785 C C . ILE A 1 99 ? 7.562 -14.001 -12.798 1.00 90.69 99 ILE A C 1
ATOM 787 O O . ILE A 1 99 ? 7.391 -13.981 -11.572 1.00 90.69 99 ILE A O 1
ATOM 791 N N . GLN A 1 100 ? 7.171 -12.987 -13.572 1.00 88.44 100 GLN A N 1
ATOM 792 C CA . GLN A 1 100 ? 6.469 -11.807 -13.067 1.00 88.44 100 GLN A CA 1
ATOM 793 C C . GLN A 1 100 ? 5.125 -12.183 -12.438 1.00 88.44 100 GLN A C 1
ATOM 795 O O . GLN A 1 100 ? 4.813 -11.739 -11.330 1.00 88.44 100 GLN A O 1
ATOM 800 N N . GLU A 1 101 ? 4.347 -13.038 -13.103 1.00 91.81 101 GLU A N 1
ATOM 801 C CA . GLU A 1 101 ? 3.057 -13.495 -12.589 1.00 91.81 101 GLU A CA 1
ATOM 802 C C . GLU A 1 101 ? 3.220 -14.342 -11.320 1.00 91.81 101 GLU A C 1
ATOM 804 O O . GLU A 1 101 ? 2.516 -14.124 -10.332 1.00 91.81 101 GLU A O 1
ATOM 809 N N . GLU A 1 102 ? 4.192 -15.254 -11.281 1.00 93.50 102 GLU A N 1
ATOM 810 C CA . GLU A 1 102 ? 4.513 -16.026 -10.078 1.00 93.50 102 GLU A CA 1
ATOM 811 C C . GLU A 1 102 ? 4.925 -15.122 -8.913 1.00 93.50 102 GLU A C 1
ATOM 813 O O . GLU A 1 102 ? 4.466 -15.318 -7.780 1.00 93.50 102 GLU A O 1
ATOM 818 N N . THR A 1 103 ? 5.733 -14.097 -9.189 1.00 90.38 103 THR A N 1
ATOM 819 C CA . THR A 1 103 ? 6.151 -13.093 -8.205 1.00 90.38 103 THR A CA 1
ATOM 820 C C . THR A 1 103 ? 4.950 -12.309 -7.683 1.00 90.38 103 THR A C 1
ATOM 822 O O . THR A 1 103 ? 4.789 -12.161 -6.469 1.00 90.38 103 THR A O 1
ATOM 825 N N . ARG A 1 104 ? 4.049 -11.871 -8.569 1.00 91.00 104 ARG A N 1
ATOM 826 C CA . ARG A 1 104 ? 2.812 -11.165 -8.208 1.00 91.00 104 ARG A CA 1
ATOM 827 C C . ARG A 1 104 ? 1.902 -12.037 -7.343 1.00 91.00 104 ARG A C 1
ATOM 829 O O . ARG A 1 104 ? 1.406 -11.584 -6.310 1.00 91.00 104 ARG A O 1
ATOM 836 N N . LEU A 1 105 ? 1.708 -13.299 -7.723 1.00 92.75 105 LEU A N 1
ATOM 837 C CA . LEU A 1 105 ? 0.922 -14.269 -6.958 1.00 92.75 105 LEU A CA 1
ATOM 838 C C . LEU A 1 105 ? 1.571 -14.588 -5.608 1.00 92.75 105 LEU A C 1
ATOM 840 O O . LEU A 1 105 ? 0.876 -14.760 -4.606 1.00 92.75 105 LEU A O 1
ATOM 844 N N . HIS A 1 106 ? 2.899 -14.673 -5.545 1.00 90.62 106 HIS A N 1
ATOM 845 C CA . HIS A 1 106 ? 3.622 -14.828 -4.289 1.00 90.62 106 HIS A CA 1
ATOM 846 C C . HIS A 1 106 ? 3.425 -13.611 -3.377 1.00 90.62 106 HIS A C 1
ATOM 848 O O . HIS A 1 106 ? 3.035 -13.785 -2.223 1.00 90.62 106 HIS A O 1
ATOM 854 N N . ALA A 1 107 ? 3.595 -12.393 -3.894 1.00 87.50 107 ALA A N 1
ATOM 855 C CA . ALA A 1 107 ? 3.371 -11.160 -3.145 1.00 87.50 107 ALA A CA 1
ATOM 856 C C . ALA A 1 107 ? 1.930 -11.062 -2.618 1.00 87.50 107 ALA A C 1
ATOM 858 O O . ALA A 1 107 ? 1.729 -10.758 -1.443 1.00 87.50 107 ALA A O 1
ATOM 859 N N . ALA A 1 108 ? 0.934 -11.409 -3.440 1.00 90.44 108 ALA A N 1
ATOM 860 C CA . ALA A 1 108 ? -0.467 -11.461 -3.024 1.00 90.44 108 ALA A CA 1
ATOM 861 C C . ALA A 1 108 ? -0.699 -12.482 -1.896 1.00 90.44 108 ALA A C 1
ATOM 863 O O . ALA A 1 108 ? -1.361 -12.171 -0.907 1.00 90.44 108 ALA A O 1
ATOM 864 N N . ARG A 1 109 ? -0.096 -13.677 -1.989 1.00 92.94 109 ARG A N 1
ATOM 865 C CA . ARG A 1 109 ? -0.162 -14.690 -0.922 1.00 92.94 109 ARG A CA 1
ATOM 866 C C . ARG A 1 109 ? 0.479 -14.206 0.376 1.00 92.94 109 ARG A C 1
ATOM 868 O O . ARG A 1 109 ? -0.096 -14.417 1.439 1.00 92.94 109 ARG A O 1
ATOM 875 N N . VAL A 1 110 ? 1.637 -13.550 0.307 1.00 92.44 110 VAL A N 1
ATOM 876 C CA . VAL A 1 110 ? 2.303 -12.962 1.483 1.00 92.44 110 VAL A CA 1
ATOM 877 C C . VAL A 1 110 ? 1.429 -11.871 2.104 1.00 92.44 110 VAL A C 1
ATOM 879 O O . VAL A 1 110 ? 1.245 -11.849 3.319 1.00 92.44 110 VAL A O 1
ATOM 882 N N . ALA A 1 111 ? 0.849 -11.000 1.279 1.00 90.00 111 ALA A N 1
ATOM 883 C CA . ALA A 1 111 ? -0.061 -9.949 1.713 1.00 90.00 111 ALA A CA 1
ATOM 884 C C . ALA A 1 111 ? -1.298 -10.517 2.434 1.00 90.00 111 ALA A C 1
ATOM 886 O O . ALA A 1 111 ? -1.658 -10.050 3.515 1.00 90.00 111 ALA A O 1
ATOM 887 N N . ASP A 1 112 ? -1.915 -11.566 1.887 1.00 93.12 112 ASP A N 1
ATOM 888 C CA . ASP A 1 112 ? -3.052 -12.243 2.517 1.00 93.12 112 ASP A CA 1
ATOM 889 C C . ASP A 1 112 ? -2.655 -12.999 3.796 1.00 93.12 112 ASP A C 1
ATOM 891 O O . ASP A 1 112 ? -3.405 -12.984 4.776 1.00 93.12 112 ASP A O 1
ATOM 895 N N . ALA A 1 113 ? -1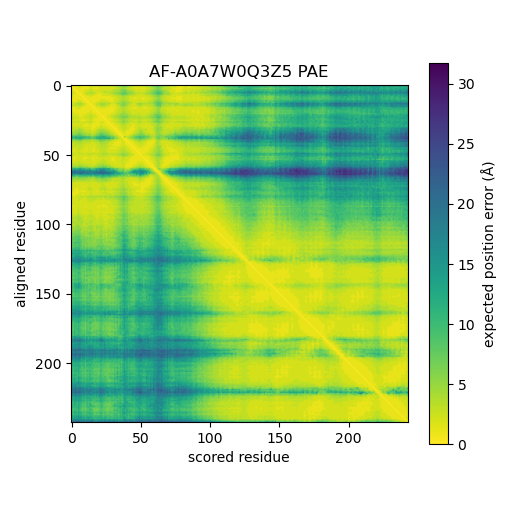.459 -13.593 3.837 1.00 93.69 113 ALA A N 1
ATOM 896 C CA . ALA A 1 113 ? -0.941 -14.272 5.023 1.00 93.69 113 ALA A CA 1
ATOM 897 C C . ALA A 1 113 ? -0.756 -13.319 6.217 1.00 93.69 113 ALA A C 1
ATOM 899 O O . ALA A 1 113 ? -1.028 -13.712 7.351 1.00 93.69 113 ALA A O 1
ATOM 900 N N . ARG A 1 114 ? -0.363 -12.056 5.980 1.00 93.88 114 ARG A N 1
ATOM 901 C CA . ARG A 1 114 ? -0.260 -11.029 7.038 1.00 93.88 114 ARG A CA 1
ATOM 902 C C . ARG A 1 114 ? -1.597 -10.795 7.735 1.00 93.88 114 ARG A C 1
ATOM 904 O O . ARG A 1 114 ? -1.651 -10.752 8.958 1.00 93.88 114 ARG A O 1
ATOM 911 N N . VAL A 1 115 ? -2.675 -10.683 6.960 1.00 95.25 115 VAL A N 1
ATOM 912 C CA . VAL A 1 115 ? -4.026 -10.496 7.506 1.00 95.25 115 VAL A CA 1
ATOM 913 C C . VAL A 1 115 ? -4.495 -11.767 8.217 1.00 95.25 115 VAL A C 1
ATOM 915 O O . VAL A 1 115 ? -5.044 -11.689 9.311 1.00 95.25 115 VAL A O 1
ATOM 918 N N . ALA A 1 116 ? -4.249 -12.941 7.628 1.00 94.31 116 ALA A N 1
ATOM 919 C CA . ALA A 1 116 ? -4.653 -14.226 8.201 1.00 94.31 116 ALA A CA 1
ATOM 920 C C . ALA A 1 116 ? -3.962 -14.552 9.538 1.00 94.31 116 ALA A C 1
ATOM 922 O O . ALA A 1 116 ? -4.523 -15.288 10.348 1.00 94.31 116 ALA A O 1
ATOM 923 N N . ALA A 1 117 ? -2.774 -13.995 9.793 1.00 95.50 117 ALA A N 1
ATOM 924 C CA . ALA A 1 117 ? -2.080 -14.131 11.074 1.00 95.50 117 ALA A CA 1
ATOM 925 C C . ALA A 1 117 ? -2.829 -13.460 12.245 1.00 95.50 117 ALA A C 1
ATOM 927 O O . ALA A 1 117 ? -2.599 -13.813 13.401 1.00 95.50 117 ALA A O 1
ATOM 928 N N . ILE A 1 118 ? -3.742 -12.525 11.960 1.00 95.50 118 ILE A N 1
ATOM 929 C CA . ILE A 1 118 ? -4.586 -11.856 12.953 1.00 95.50 118 ILE A CA 1
ATOM 930 C C . ILE A 1 118 ? -5.919 -12.611 13.026 1.00 95.50 118 ILE A C 1
ATOM 932 O O . ILE A 1 118 ? -6.818 -12.432 12.200 1.00 95.50 118 ILE A O 1
ATOM 936 N N . ALA A 1 119 ? -6.052 -13.494 14.016 1.00 94.25 119 ALA A N 1
ATOM 937 C CA . ALA A 1 119 ? -7.231 -14.345 14.161 1.00 94.25 119 ALA A CA 1
ATOM 938 C C . ALA A 1 119 ? -8.513 -13.508 14.323 1.00 94.25 119 ALA A C 1
ATOM 940 O O . ALA A 1 119 ? -8.648 -12.761 15.288 1.00 94.25 119 ALA A O 1
ATOM 941 N N . GLY A 1 120 ? -9.468 -13.668 13.403 1.00 92.38 120 GLY A N 1
ATOM 942 C CA . GLY A 1 120 ? -10.737 -12.928 13.379 1.00 92.38 120 GLY A CA 1
ATOM 943 C C . GLY A 1 120 ? -10.704 -11.592 12.626 1.00 92.38 120 GLY A C 1
ATOM 944 O O . GLY A 1 120 ? -11.703 -10.874 12.603 1.00 92.38 120 GLY A O 1
ATOM 945 N N . ALA A 1 121 ? -9.589 -11.258 11.965 1.00 92.56 121 ALA A N 1
ATOM 946 C CA . ALA A 1 121 ? -9.425 -10.018 11.201 1.00 92.56 121 ALA A CA 1
ATOM 947 C C . ALA A 1 121 ? -10.457 -9.805 10.083 1.00 92.56 121 ALA A C 1
ATOM 949 O O . ALA A 1 121 ? -10.711 -8.662 9.713 1.00 92.56 121 ALA A O 1
ATOM 950 N N . ARG A 1 122 ? -11.046 -10.877 9.538 1.00 92.56 122 ARG A N 1
ATOM 951 C CA . ARG A 1 122 ? -12.061 -10.827 8.467 1.00 92.56 122 ARG A CA 1
ATOM 952 C C . ARG A 1 122 ? -13.450 -11.290 8.914 1.00 92.56 122 ARG A C 1
ATOM 954 O O . ARG A 1 122 ? -14.342 -11.392 8.077 1.00 92.56 122 ARG A O 1
ATOM 961 N N . ASP A 1 123 ? -13.635 -11.584 10.198 1.00 93.75 123 ASP A N 1
ATOM 962 C CA . ASP A 1 123 ? -14.930 -12.040 10.701 1.00 93.75 123 ASP A CA 1
ATOM 963 C C . ASP A 1 123 ? -15.947 -10.889 10.655 1.00 93.75 123 ASP A C 1
ATOM 965 O O . ASP A 1 123 ? -15.597 -9.728 10.888 1.00 93.75 123 ASP A O 1
ATOM 969 N N . ASP A 1 124 ? -17.212 -11.211 10.369 1.00 88.62 124 ASP A N 1
ATOM 970 C CA . ASP A 1 124 ? -18.323 -10.268 10.518 1.00 88.62 124 ASP A CA 1
ATOM 971 C C . ASP A 1 124 ? -18.698 -10.154 11.999 1.00 88.62 124 ASP A C 1
ATOM 973 O O . ASP A 1 124 ? -19.377 -11.013 12.570 1.00 88.62 124 ASP A O 1
ATOM 977 N N . HIS A 1 125 ? -18.251 -9.064 12.617 1.00 85.62 125 HIS A N 1
ATOM 978 C CA . HIS A 1 125 ? -18.486 -8.780 14.031 1.00 85.62 125 HIS A CA 1
ATOM 979 C C . HIS A 1 125 ? -19.872 -8.181 14.316 1.00 85.62 125 HIS A C 1
ATOM 981 O O . HIS A 1 125 ? -20.253 -8.065 15.479 1.00 85.62 125 HIS A O 1
ATOM 987 N N . ARG A 1 126 ? -20.643 -7.802 13.282 1.00 86.06 126 ARG A N 1
ATOM 988 C CA . ARG A 1 126 ? -21.993 -7.210 13.392 1.00 86.06 126 ARG A CA 1
ATOM 989 C C . ARG A 1 126 ? -22.101 -5.986 14.318 1.00 86.06 126 ARG A C 1
ATOM 991 O O . ARG A 1 126 ? -23.139 -5.764 14.936 1.00 86.06 126 ARG A O 1
ATOM 998 N N . LEU A 1 127 ? -21.051 -5.164 14.386 1.00 81.25 127 LEU A N 1
ATOM 999 C CA . LEU A 1 127 ? -20.993 -3.945 15.218 1.00 81.25 127 LEU A CA 1
ATOM 1000 C C . LEU A 1 127 ? -21.417 -2.663 14.482 1.00 81.25 127 LEU A C 1
ATOM 1002 O O . LEU A 1 127 ? -21.269 -1.566 15.012 1.00 81.25 127 LEU A O 1
ATOM 1006 N N . GLY A 1 128 ? -21.942 -2.792 13.262 1.00 88.19 128 GLY A N 1
ATOM 1007 C CA . GLY A 1 128 ? -22.399 -1.673 12.437 1.00 88.19 128 GLY A CA 1
ATOM 1008 C C . GLY A 1 128 ? -21.456 -1.325 11.283 1.00 88.19 128 GLY A C 1
ATOM 1009 O O . GLY A 1 128 ? -20.341 -1.837 11.174 1.00 88.19 128 GLY A O 1
ATOM 1010 N N . ALA A 1 129 ? -21.938 -0.452 10.396 1.00 91.25 129 ALA A N 1
ATOM 1011 C CA . ALA A 1 129 ? -21.270 -0.128 9.135 1.00 91.25 129 ALA A CA 1
ATOM 1012 C C . ALA A 1 129 ? -19.922 0.588 9.326 1.00 91.25 129 ALA A C 1
ATOM 1014 O O . ALA A 1 129 ? -18.984 0.321 8.579 1.00 91.25 129 ALA A O 1
ATOM 1015 N N . ASP A 1 130 ? -19.796 1.447 10.342 1.00 91.31 130 ASP A N 1
ATOM 1016 C CA . ASP A 1 130 ? -18.553 2.184 10.596 1.00 91.31 130 ASP A CA 1
ATOM 1017 C C . ASP A 1 130 ? -17.406 1.268 11.028 1.00 91.31 130 ASP A C 1
ATOM 1019 O O . ASP A 1 130 ? -16.285 1.431 10.548 1.00 91.31 130 ASP A O 1
ATOM 1023 N N . ILE A 1 131 ? -17.683 0.265 11.868 1.00 93.56 131 ILE A N 1
ATOM 1024 C CA . ILE A 1 131 ? -16.687 -0.748 12.236 1.00 93.56 131 ILE A CA 1
ATOM 1025 C C . ILE A 1 131 ? -16.315 -1.603 11.026 1.00 93.56 131 ILE A C 1
ATOM 1027 O O . ILE A 1 131 ? -15.132 -1.850 10.817 1.00 93.56 131 ILE A O 1
ATOM 1031 N N . ALA A 1 132 ? -17.285 -2.024 10.209 1.00 93.38 132 ALA A N 1
ATOM 1032 C CA . ALA A 1 132 ? -16.996 -2.795 8.999 1.00 93.38 132 ALA A CA 1
ATOM 1033 C C . ALA A 1 132 ? -16.106 -2.003 8.021 1.00 93.38 132 ALA A C 1
ATOM 1035 O O . ALA A 1 132 ? -15.150 -2.541 7.464 1.00 93.38 132 ALA A O 1
ATOM 1036 N N . ARG A 1 133 ? -16.370 -0.700 7.867 1.00 94.38 133 ARG A N 1
ATOM 1037 C CA . ARG A 1 133 ? -15.550 0.215 7.063 1.00 94.38 133 ARG A CA 1
ATOM 1038 C C . ARG A 1 133 ? -14.144 0.382 7.647 1.00 94.38 133 ARG A C 1
ATOM 1040 O O . ARG A 1 133 ? -13.167 0.276 6.912 1.00 94.38 133 ARG A O 1
ATOM 1047 N N . ALA A 1 134 ? -14.031 0.587 8.960 1.00 95.62 134 ALA A N 1
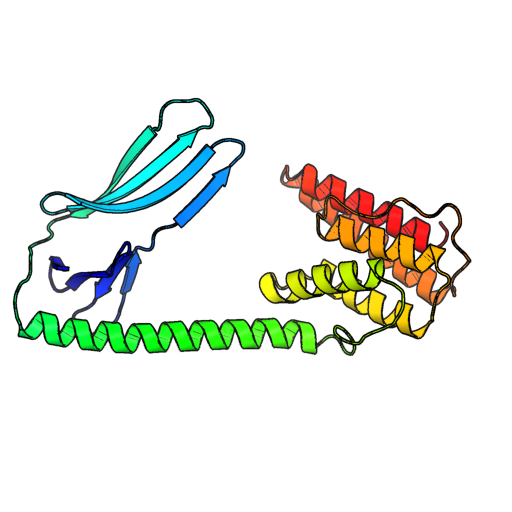ATOM 1048 C CA . ALA A 1 134 ? -12.747 0.670 9.653 1.00 95.62 134 ALA A CA 1
ATOM 1049 C C . ALA A 1 134 ? -11.930 -0.627 9.516 1.00 95.62 134 ALA A C 1
ATOM 1051 O O . ALA A 1 134 ? -10.742 -0.581 9.210 1.00 95.62 134 ALA A O 1
ATOM 1052 N N . GLN A 1 135 ? -12.571 -1.785 9.683 1.00 96.62 135 GLN A N 1
ATOM 1053 C CA . GLN A 1 135 ? -11.961 -3.101 9.511 1.00 96.62 135 GLN A CA 1
ATOM 1054 C C . GLN A 1 135 ? -11.424 -3.284 8.090 1.00 96.62 135 GLN A C 1
ATOM 1056 O O . GLN A 1 135 ? -10.284 -3.711 7.933 1.00 96.62 135 GLN A O 1
ATOM 1061 N N . ALA A 1 136 ? -12.206 -2.932 7.064 1.00 95.62 136 ALA A N 1
ATOM 1062 C CA . ALA A 1 136 ? -11.769 -3.013 5.673 1.00 95.62 136 ALA A CA 1
ATOM 1063 C C . ALA A 1 136 ? -10.529 -2.140 5.414 1.00 95.62 136 ALA A C 1
ATOM 1065 O O . ALA A 1 136 ? -9.538 -2.634 4.879 1.00 95.62 136 ALA A O 1
ATOM 1066 N N . ALA A 1 137 ? -10.539 -0.887 5.884 1.00 95.56 137 ALA A N 1
ATOM 1067 C CA . ALA A 1 137 ? -9.401 0.022 5.746 1.00 95.56 137 ALA A CA 1
ATOM 1068 C C . ALA A 1 137 ? -8.131 -0.513 6.437 1.00 95.56 137 ALA A C 1
ATOM 1070 O O . ALA A 1 137 ? -7.045 -0.494 5.856 1.00 95.56 137 ALA A O 1
ATOM 1071 N N . LEU A 1 138 ? -8.263 -1.052 7.654 1.00 96.94 138 LEU A N 1
ATOM 1072 C CA . LEU A 1 138 ? -7.149 -1.667 8.381 1.00 96.94 138 LEU A CA 1
ATOM 1073 C C . LEU A 1 138 ? -6.620 -2.919 7.668 1.00 96.94 138 LEU A C 1
ATOM 1075 O O . LEU A 1 138 ? -5.408 -3.078 7.526 1.00 96.94 138 LEU A O 1
ATOM 1079 N N . VAL A 1 139 ? -7.514 -3.795 7.196 1.00 96.56 139 VAL A N 1
ATOM 1080 C CA . VAL A 1 139 ? -7.156 -5.006 6.441 1.00 96.56 139 VAL A CA 1
ATOM 1081 C C . VAL A 1 139 ? -6.363 -4.645 5.192 1.00 96.56 139 VAL A C 1
ATOM 1083 O O . VAL A 1 139 ? -5.323 -5.257 4.950 1.00 96.56 139 VAL A O 1
ATOM 1086 N N . ASP A 1 140 ? -6.807 -3.647 4.431 1.00 94.88 140 ASP A N 1
ATOM 1087 C CA . ASP A 1 140 ? -6.105 -3.206 3.229 1.00 94.88 140 ASP A CA 1
ATOM 1088 C C . ASP A 1 140 ? -4.721 -2.649 3.563 1.00 94.88 140 ASP A C 1
ATOM 1090 O O . ASP A 1 140 ? -3.741 -3.011 2.908 1.00 94.88 140 ASP A O 1
ATOM 1094 N N . ARG A 1 141 ? -4.591 -1.856 4.632 1.00 94.62 141 ARG A N 1
ATOM 1095 C CA . ARG A 1 141 ? -3.279 -1.341 5.048 1.00 94.62 141 ARG A CA 1
ATOM 1096 C C . ARG A 1 141 ? -2.309 -2.439 5.467 1.00 94.62 141 ARG A C 1
ATOM 1098 O O . ARG A 1 141 ? -1.150 -2.431 5.049 1.00 94.62 141 ARG A O 1
ATOM 1105 N N . VAL A 1 142 ? -2.772 -3.415 6.247 1.00 96.19 142 VAL A N 1
ATOM 1106 C CA . VAL A 1 142 ? -1.958 -4.574 6.650 1.00 96.19 142 VAL A CA 1
ATOM 1107 C C . VAL A 1 142 ? -1.564 -5.408 5.431 1.00 96.19 142 VAL A C 1
ATOM 1109 O O . VAL A 1 142 ? -0.410 -5.827 5.306 1.00 96.19 142 VAL A O 1
ATOM 1112 N N . ARG A 1 143 ? -2.507 -5.631 4.511 1.00 94.00 143 ARG A N 1
ATOM 1113 C CA . ARG A 1 143 ? -2.300 -6.419 3.296 1.00 94.00 143 ARG A CA 1
ATOM 1114 C C . ARG A 1 143 ? -1.239 -5.777 2.404 1.00 94.00 143 ARG A C 1
ATOM 1116 O O . ARG A 1 143 ? -0.219 -6.410 2.120 1.00 94.00 143 ARG A O 1
ATOM 1123 N N . TRP A 1 144 ? -1.451 -4.525 2.008 1.00 90.00 144 TRP A N 1
ATOM 1124 C CA . TRP A 1 144 ? -0.631 -3.851 1.001 1.00 90.00 144 TRP A CA 1
ATOM 1125 C C . TRP A 1 144 ? 0.679 -3.295 1.554 1.00 90.00 144 TRP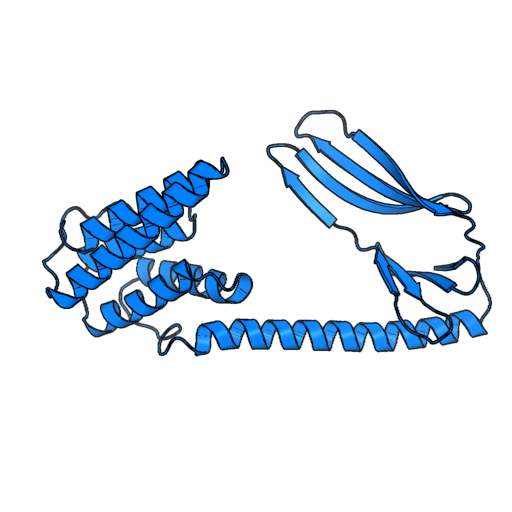 A C 1
ATOM 1127 O O . TRP A 1 144 ? 1.710 -3.440 0.901 1.00 90.00 144 TRP A O 1
ATOM 1137 N N . TYR A 1 145 ? 0.671 -2.739 2.768 1.00 89.88 145 TYR A N 1
ATOM 1138 C CA . TYR A 1 145 ? 1.833 -2.034 3.325 1.00 89.88 145 TYR A CA 1
ATOM 1139 C C . TYR A 1 145 ? 2.518 -2.774 4.477 1.00 89.88 145 TYR A C 1
ATOM 1141 O O . TYR A 1 145 ? 3.613 -2.388 4.874 1.00 89.88 145 TYR A O 1
ATOM 1149 N N . GLY A 1 146 ? 1.917 -3.838 5.023 1.00 91.19 146 GLY A N 1
ATOM 1150 C CA . GLY A 1 146 ? 2.454 -4.487 6.225 1.00 91.19 146 GLY A CA 1
ATOM 1151 C C . GLY A 1 146 ? 2.469 -3.552 7.439 1.00 91.19 146 GLY A C 1
ATOM 1152 O O . GLY A 1 146 ? 3.343 -3.667 8.294 1.00 91.19 146 GLY A O 1
ATOM 1153 N N . ASP A 1 147 ? 1.525 -2.610 7.488 1.00 93.56 147 ASP A N 1
ATOM 1154 C CA . ASP A 1 147 ? 1.458 -1.554 8.495 1.00 93.56 147 ASP A CA 1
ATOM 1155 C C . ASP A 1 147 ? 1.250 -2.130 9.909 1.00 93.56 147 ASP A C 1
ATOM 1157 O O . ASP A 1 147 ? 0.227 -2.751 10.216 1.00 93.56 147 ASP A O 1
ATOM 1161 N N . ARG A 1 148 ? 2.243 -1.909 10.780 1.00 95.56 148 ARG A N 1
ATOM 1162 C CA . ARG A 1 148 ? 2.260 -2.403 12.163 1.00 95.56 148 ARG A CA 1
ATOM 1163 C C . ARG A 1 148 ? 1.206 -1.727 13.040 1.00 95.56 148 ARG A C 1
ATOM 1165 O O . ARG A 1 148 ? 0.618 -2.405 13.882 1.00 95.56 148 ARG A O 1
ATOM 1172 N N . ILE A 1 149 ? 0.963 -0.428 12.854 1.00 95.56 149 ILE A N 1
ATOM 1173 C CA . ILE A 1 149 ? -0.058 0.310 13.608 1.00 95.56 149 ILE A CA 1
ATOM 1174 C C . ILE A 1 149 ? -1.433 -0.215 13.203 1.00 95.56 149 ILE A C 1
ATOM 1176 O O . ILE A 1 149 ? -2.219 -0.604 14.067 1.00 95.56 149 ILE A O 1
ATOM 1180 N N . ALA A 1 150 ? -1.691 -0.347 11.899 1.00 96.69 150 ALA A N 1
ATOM 1181 C CA . ALA A 1 150 ? -2.944 -0.915 11.410 1.00 96.69 150 ALA A CA 1
ATOM 1182 C C . ALA A 1 150 ? -3.161 -2.360 11.898 1.00 96.69 150 ALA A C 1
ATOM 1184 O O . ALA A 1 150 ? -4.274 -2.715 12.280 1.00 96.69 150 ALA A O 1
ATOM 1185 N N . ALA A 1 151 ? -2.108 -3.184 11.957 1.00 96.75 151 ALA A N 1
ATOM 1186 C CA . ALA A 1 151 ? -2.187 -4.540 12.505 1.00 96.75 151 ALA A CA 1
ATOM 1187 C C . ALA A 1 151 ? -2.546 -4.547 14.002 1.00 96.75 151 ALA A C 1
ATOM 1189 O O . ALA A 1 151 ? -3.404 -5.323 14.428 1.00 96.75 151 ALA A O 1
ATOM 1190 N N . GLY A 1 152 ? -1.926 -3.664 14.792 1.00 97.12 152 GLY A N 1
ATOM 1191 C CA . GLY A 1 152 ? -2.224 -3.505 16.217 1.00 97.12 152 GLY A CA 1
ATOM 1192 C C . GLY A 1 152 ? -3.664 -3.057 16.463 1.00 97.12 152 GLY A C 1
ATOM 1193 O O . GLY A 1 152 ? -4.354 -3.639 17.300 1.00 97.12 152 GLY A O 1
ATOM 1194 N N . LEU A 1 153 ? -4.143 -2.086 15.683 1.00 97.50 153 LEU A N 1
ATOM 1195 C CA . LEU A 1 153 ? -5.537 -1.649 15.705 1.00 97.50 153 LEU A CA 1
ATOM 1196 C C . LEU A 1 153 ? -6.480 -2.785 15.291 1.00 97.50 153 LEU A C 1
ATOM 1198 O O . LEU A 1 153 ? -7.427 -3.083 16.004 1.00 97.50 153 LEU A O 1
ATOM 1202 N N . LEU A 1 154 ? -6.204 -3.507 14.208 1.00 97.06 154 LEU A N 1
ATOM 1203 C CA . LEU A 1 154 ? -7.058 -4.615 13.772 1.00 97.06 154 LEU A CA 1
ATOM 1204 C C . LEU A 1 154 ? -7.172 -5.723 14.832 1.00 97.06 154 LEU A C 1
ATOM 1206 O O . LEU A 1 154 ? -8.256 -6.267 15.041 1.00 97.06 154 LEU A O 1
ATOM 1210 N N . GLN A 1 155 ? -6.088 -6.022 15.551 1.00 96.56 155 GLN A N 1
ATOM 1211 C CA . GLN A 1 155 ? -6.118 -6.962 16.673 1.00 96.56 155 GLN A CA 1
ATOM 1212 C C . GLN A 1 155 ? -7.000 -6.457 17.827 1.00 96.56 155 GLN A C 1
ATOM 1214 O O . GLN A 1 155 ? -7.801 -7.222 18.372 1.00 96.56 155 GLN A O 1
ATOM 1219 N N . THR A 1 156 ? -6.889 -5.173 18.176 1.00 96.31 156 THR A N 1
ATOM 1220 C CA . THR A 1 156 ? -7.724 -4.541 19.207 1.00 96.31 156 THR A CA 1
ATOM 1221 C C . THR A 1 156 ? -9.198 -4.489 18.790 1.00 96.31 156 THR A C 1
ATOM 1223 O O . THR A 1 156 ? -10.068 -4.734 19.622 1.00 96.31 156 THR A O 1
ATOM 1226 N N . LEU A 1 157 ? -9.503 -4.283 17.503 1.00 95.69 157 LEU A N 1
ATOM 1227 C CA . LEU A 1 157 ? -10.863 -4.357 16.960 1.00 95.69 157 LEU A CA 1
ATOM 1228 C C . LEU A 1 157 ? -11.492 -5.725 17.234 1.00 95.69 157 LEU A C 1
ATOM 1230 O O . LEU A 1 157 ? -12.629 -5.794 17.695 1.00 95.69 157 LEU A O 1
ATOM 1234 N N . VAL A 1 158 ? -10.752 -6.812 16.996 1.00 93.75 158 VAL A N 1
ATOM 1235 C CA . VAL A 1 158 ? -11.230 -8.177 17.268 1.00 93.75 158 VAL A CA 1
ATOM 1236 C C . VAL A 1 158 ? -11.508 -8.383 18.761 1.00 93.75 158 VAL A C 1
ATOM 1238 O O . VAL A 1 158 ? -12.529 -8.973 19.124 1.00 93.75 158 VAL A O 1
ATOM 1241 N N . ASN A 1 159 ? -10.625 -7.901 19.638 1.00 92.81 159 ASN A N 1
ATOM 1242 C CA . ASN A 1 159 ? -10.808 -8.008 21.090 1.00 92.81 159 ASN A CA 1
ATOM 1243 C C . ASN A 1 159 ? -12.048 -7.233 21.551 1.00 92.81 159 ASN A C 1
ATOM 1245 O O . ASN A 1 159 ? -12.902 -7.771 22.260 1.00 92.81 159 ASN A O 1
ATOM 1249 N N . LEU A 1 160 ? -12.179 -5.997 21.072 1.00 91.81 160 LEU A N 1
ATOM 1250 C CA . LEU A 1 160 ? -13.318 -5.128 21.315 1.00 91.81 160 LEU A CA 1
ATOM 1251 C C . LEU A 1 160 ? -14.609 -5.788 20.817 1.00 91.81 160 LEU A C 1
ATOM 1253 O O . LEU A 1 160 ? -15.581 -5.870 21.560 1.00 91.81 160 LEU A O 1
ATOM 1257 N N . ALA A 1 161 ? -14.610 -6.384 19.627 1.00 90.69 161 ALA A N 1
ATOM 1258 C CA . ALA A 1 161 ? -15.776 -7.073 19.091 1.00 90.69 161 ALA A CA 1
ATOM 1259 C C . ALA A 1 161 ? -16.266 -8.244 19.945 1.00 90.69 161 ALA A C 1
ATOM 1261 O O . ALA A 1 161 ? -17.472 -8.397 20.164 1.00 90.69 161 ALA A O 1
ATOM 1262 N N . ARG A 1 162 ? -15.341 -9.041 20.487 1.00 90.56 162 ARG A N 1
ATOM 1263 C CA . ARG A 1 162 ? -15.675 -10.141 21.405 1.00 90.56 162 ARG A CA 1
ATOM 1264 C C . ARG A 1 162 ? -16.326 -9.639 22.690 1.00 90.56 162 ARG A C 1
ATOM 1266 O O . ARG A 1 162 ? -17.206 -10.313 23.221 1.00 90.56 162 ARG A O 1
ATOM 1273 N N . ALA A 1 163 ? -15.929 -8.459 23.155 1.00 90.44 163 ALA A N 1
ATOM 1274 C CA . ALA A 1 163 ? -16.490 -7.831 24.343 1.00 90.44 163 ALA A CA 1
ATOM 1275 C C . ALA A 1 163 ? -17.858 -7.170 24.116 1.00 90.44 163 ALA A C 1
ATOM 1277 O O . ALA A 1 163 ? -18.527 -6.848 25.094 1.00 90.44 163 ALA A O 1
ATOM 1278 N N . ARG A 1 164 ? -18.290 -7.009 22.854 1.00 89.00 164 ARG A N 1
ATOM 1279 C CA . ARG A 1 164 ? -19.586 -6.421 22.463 1.00 89.00 164 ARG A CA 1
ATOM 1280 C C . ARG A 1 164 ? -19.856 -5.081 23.162 1.00 89.00 164 ARG A C 1
ATOM 1282 O O . ARG A 1 164 ? -20.770 -4.989 23.982 1.00 89.00 164 ARG A O 1
ATOM 1289 N N . PRO A 1 165 ? -19.059 -4.046 22.869 1.00 90.00 165 PRO A N 1
ATOM 1290 C CA . PRO A 1 165 ? -19.173 -2.775 23.554 1.00 90.00 165 PRO A CA 1
ATOM 1291 C C . PRO A 1 165 ? -20.464 -2.053 23.166 1.00 90.00 165 PRO A C 1
ATOM 1293 O O . PRO A 1 165 ? -21.090 -2.351 22.144 1.00 90.00 165 PRO A O 1
ATOM 1296 N N . GLY A 1 166 ? -20.818 -1.041 23.956 1.00 89.94 166 GLY A N 1
ATOM 1297 C CA . GLY A 1 166 ? -21.874 -0.106 23.595 1.00 89.94 166 GLY A CA 1
ATOM 1298 C C . GLY A 1 166 ? -21.559 0.659 22.295 1.00 89.94 166 GLY A C 1
ATOM 1299 O O . GLY A 1 166 ? -20.390 0.815 21.916 1.00 89.94 166 GLY A O 1
ATOM 1300 N N . PRO A 1 167 ? -22.588 1.190 21.611 1.00 90.31 167 PRO A N 1
ATOM 1301 C CA . PRO A 1 167 ? -22.438 1.843 20.310 1.00 90.31 167 PRO A CA 1
ATOM 1302 C C . PRO A 1 167 ? -21.517 3.070 20.351 1.00 90.31 167 PRO A C 1
ATOM 1304 O O . PRO A 1 167 ? -20.797 3.317 19.390 1.00 90.31 167 PRO A O 1
ATOM 1307 N N . GLY A 1 168 ? -21.479 3.809 21.467 1.00 91.12 168 GLY A N 1
ATOM 1308 C CA . GLY A 1 168 ? -20.583 4.959 21.628 1.00 91.12 168 GLY A CA 1
ATOM 1309 C C . GLY A 1 168 ? -19.106 4.573 21.522 1.00 91.12 168 GLY A C 1
ATOM 1310 O O . GLY A 1 168 ? -18.365 5.165 20.742 1.00 91.12 168 GLY A O 1
ATOM 1311 N N . VAL A 1 169 ? -18.686 3.521 22.230 1.00 93.75 169 VAL A N 1
ATOM 1312 C CA . VAL A 1 169 ? -17.313 3.001 22.136 1.00 93.75 169 VAL A CA 1
ATOM 1313 C C . VAL A 1 169 ? -17.020 2.523 20.714 1.00 93.75 169 VAL A C 1
ATOM 1315 O O . VAL A 1 169 ? -15.982 2.876 20.160 1.00 93.75 169 VAL A O 1
ATOM 1318 N N . ALA A 1 170 ? -17.927 1.742 20.113 1.00 93.31 170 ALA A N 1
ATOM 1319 C CA . ALA A 1 170 ? -17.737 1.209 18.764 1.00 93.31 170 ALA A CA 1
ATOM 1320 C C . ALA A 1 170 ? -17.542 2.335 17.733 1.00 93.31 170 ALA A C 1
ATOM 1322 O O . ALA A 1 170 ? -16.605 2.285 16.938 1.00 93.31 170 ALA A O 1
ATOM 1323 N N . THR A 1 171 ? -18.356 3.391 17.787 1.00 94.31 171 THR A N 1
ATOM 1324 C CA . THR A 1 171 ? -18.227 4.550 16.893 1.00 94.31 171 THR A CA 1
ATOM 1325 C C . THR A 1 171 ? -16.940 5.336 17.144 1.00 94.31 171 THR A C 1
ATOM 1327 O O . THR A 1 171 ? -16.243 5.676 16.187 1.00 94.31 171 THR A O 1
ATOM 1330 N N . ALA A 1 172 ? -16.581 5.608 18.405 1.00 94.50 172 ALA A N 1
ATOM 1331 C CA . ALA A 1 172 ? -15.333 6.308 18.734 1.00 94.50 172 ALA A CA 1
ATOM 1332 C C . ALA A 1 172 ? -14.100 5.522 18.260 1.00 94.50 172 ALA A C 1
ATOM 1334 O O . ALA A 1 172 ? -13.176 6.091 17.676 1.00 94.50 172 ALA A O 1
ATOM 1335 N N . TYR A 1 173 ? -14.123 4.202 18.440 1.00 96.25 173 TYR A N 1
ATOM 1336 C CA . TYR A 1 173 ? -13.065 3.311 17.993 1.00 96.25 173 TYR A CA 1
ATOM 1337 C C . TYR A 1 173 ? -12.970 3.236 16.461 1.00 96.25 173 TYR A C 1
ATOM 1339 O O . TYR A 1 173 ? -11.882 3.375 15.899 1.00 96.25 173 TYR A O 1
ATOM 1347 N N . ALA A 1 174 ? -14.105 3.091 15.767 1.00 96.19 174 ALA A N 1
ATOM 1348 C CA . ALA A 1 174 ? -14.159 3.121 14.305 1.00 96.19 174 ALA A CA 1
ATOM 1349 C C . ALA A 1 174 ? -13.596 4.438 13.753 1.00 96.19 174 ALA A C 1
ATOM 1351 O O . ALA A 1 174 ? -12.790 4.429 12.823 1.00 96.19 174 ALA A O 1
ATOM 1352 N N . ARG A 1 175 ? -13.963 5.567 14.372 1.00 96.75 175 ARG A N 1
ATOM 1353 C CA . ARG A 1 175 ? -13.417 6.887 14.044 1.00 96.75 175 ARG A CA 1
ATOM 1354 C C . ARG A 1 175 ? -11.899 6.925 14.191 1.00 96.75 175 ARG A C 1
ATOM 1356 O O . ARG A 1 175 ? -11.231 7.402 13.279 1.00 96.75 175 ARG A O 1
ATOM 1363 N N . ALA A 1 176 ? -11.357 6.429 15.306 1.00 96.88 176 ALA A N 1
ATOM 1364 C CA . ALA A 1 176 ? -9.912 6.386 15.527 1.00 96.88 176 ALA A CA 1
ATOM 1365 C C . ALA A 1 176 ? -9.199 5.599 14.417 1.00 96.88 176 ALA A C 1
ATOM 1367 O O . ALA A 1 176 ? -8.236 6.085 13.830 1.00 96.88 176 ALA A O 1
ATOM 1368 N N . CYS A 1 177 ? -9.718 4.417 14.080 1.00 97.50 177 CYS A N 1
ATOM 1369 C CA . CYS A 1 177 ? -9.150 3.561 13.041 1.00 97.50 177 CYS A CA 1
ATOM 1370 C C . CYS A 1 177 ? -9.179 4.223 11.659 1.00 97.50 177 CYS A C 1
ATOM 1372 O O . CYS A 1 177 ? -8.187 4.179 10.939 1.00 97.50 177 CYS A O 1
ATOM 1374 N N . LEU A 1 178 ? -10.293 4.864 11.298 1.00 96.25 178 LEU A N 1
ATOM 1375 C CA . LEU A 1 178 ? -10.439 5.556 10.017 1.00 96.25 178 LEU A CA 1
ATOM 1376 C C . LEU A 1 178 ? -9.491 6.754 9.902 1.00 96.25 178 LEU A C 1
ATOM 1378 O O . LEU A 1 178 ? -8.857 6.920 8.863 1.00 96.25 178 LEU A O 1
ATOM 1382 N N . LEU A 1 179 ? -9.318 7.529 10.976 1.00 95.69 179 LEU A N 1
ATOM 1383 C CA . LEU A 1 179 ? -8.334 8.615 11.015 1.00 95.69 179 LEU A CA 1
ATOM 1384 C C . LEU A 1 179 ? -6.899 8.094 10.885 1.00 95.69 179 LEU A C 1
ATOM 1386 O O . LEU A 1 179 ? -6.142 8.621 10.076 1.00 95.69 179 LEU A O 1
ATOM 1390 N N . ALA A 1 180 ? -6.547 7.020 11.599 1.00 95.19 180 ALA A N 1
ATOM 1391 C CA . ALA A 1 180 ? -5.238 6.372 11.467 1.00 95.19 180 ALA A CA 1
ATOM 1392 C C . ALA A 1 180 ? -5.009 5.785 10.060 1.00 95.19 180 ALA A C 1
ATOM 1394 O O . ALA A 1 180 ? -3.873 5.638 9.615 1.00 95.19 180 ALA A O 1
ATOM 1395 N N . CYS A 1 181 ? -6.090 5.476 9.337 1.00 94.62 181 CYS A N 1
ATOM 1396 C CA . CYS A 1 181 ? -6.050 5.059 7.939 1.00 94.62 181 CYS A CA 1
ATOM 1397 C C . CYS A 1 181 ? -6.101 6.229 6.939 1.00 94.62 181 CYS A C 1
ATOM 1399 O O . CYS A 1 181 ? -6.124 5.967 5.739 1.00 94.62 181 CYS A O 1
ATOM 1401 N N . PHE A 1 182 ? -6.097 7.482 7.407 1.00 91.88 182 PHE A N 1
ATOM 1402 C CA . PHE A 1 182 ? -6.197 8.709 6.603 1.00 91.88 182 PHE A CA 1
ATOM 1403 C C . PHE A 1 182 ? -7.508 8.852 5.812 1.00 91.88 182 PHE A C 1
ATOM 1405 O O . PHE A 1 182 ? -7.552 9.512 4.777 1.00 91.88 182 PHE A O 1
ATOM 1412 N N . ALA A 1 183 ? -8.598 8.257 6.299 1.00 88.44 183 ALA A N 1
ATOM 1413 C CA . ALA A 1 183 ? -9.911 8.404 5.684 1.00 88.44 183 ALA A CA 1
ATOM 1414 C C . ALA A 1 183 ? -10.509 9.791 5.985 1.00 88.44 183 ALA A C 1
ATOM 1416 O O . ALA A 1 183 ? -10.633 10.198 7.144 1.00 88.44 183 ALA A O 1
ATOM 1417 N N . HIS A 1 184 ? -10.919 10.511 4.938 1.00 80.81 184 HIS A N 1
ATOM 1418 C CA . HIS A 1 184 ? -11.491 11.859 5.050 1.00 80.81 184 HIS A CA 1
ATOM 1419 C C . HIS A 1 184 ? -12.941 11.883 5.569 1.00 80.81 184 HIS A C 1
ATOM 1421 O O . HIS A 1 184 ? -13.443 12.937 5.952 1.00 80.81 184 HIS A O 1
ATOM 1427 N N . ASP A 1 185 ? -13.616 10.736 5.595 1.00 85.88 185 ASP A N 1
ATOM 1428 C CA . ASP A 1 185 ? -15.040 10.562 5.898 1.00 85.88 185 ASP A CA 1
ATOM 1429 C C . ASP A 1 185 ? -15.284 9.834 7.235 1.00 85.88 185 ASP A C 1
ATOM 1431 O O . ASP A 1 185 ? -16.292 9.134 7.416 1.00 85.88 185 ASP A O 1
ATOM 1435 N N . ALA A 1 186 ? -14.354 9.987 8.186 1.00 87.50 186 ALA A N 1
ATOM 1436 C CA . ALA A 1 186 ? -14.489 9.426 9.525 1.00 87.50 186 ALA A CA 1
ATOM 1437 C C . ALA A 1 186 ? -15.775 9.944 10.209 1.00 87.50 186 ALA A C 1
ATOM 1439 O O . ALA A 1 186 ? -16.096 11.133 10.103 1.00 87.50 186 ALA A O 1
ATOM 1440 N N . PRO A 1 187 ? -16.525 9.081 10.923 1.00 89.56 187 PRO A N 1
ATOM 1441 C CA . PRO A 1 187 ? -17.772 9.483 11.557 1.00 89.56 187 PRO A CA 1
ATOM 1442 C C . PRO A 1 187 ? -17.523 10.552 12.629 1.00 89.56 187 PRO A C 1
ATOM 1444 O O . PRO A 1 187 ? -16.426 10.682 13.185 1.00 89.56 187 PRO A O 1
ATOM 1447 N N . ALA A 1 188 ? -18.562 11.327 12.939 1.00 89.69 188 ALA A N 1
ATOM 1448 C CA . ALA A 1 188 ? -18.506 12.291 14.030 1.00 89.69 188 ALA A CA 1
ATOM 1449 C C . ALA A 1 188 ? -18.238 11.587 15.372 1.00 89.69 188 ALA A C 1
ATOM 1451 O O . ALA A 1 188 ? -18.599 10.424 15.570 1.00 89.69 188 ALA A O 1
ATOM 1452 N N . ALA A 1 189 ? -17.611 12.305 16.305 1.00 89.81 189 ALA A N 1
ATOM 1453 C CA . ALA A 1 189 ? -17.422 11.792 17.655 1.00 89.81 189 ALA A CA 1
ATOM 1454 C C . ALA A 1 189 ? -18.793 11.529 18.317 1.00 89.81 189 ALA A C 1
ATOM 1456 O O . ALA A 1 189 ? -19.700 12.357 18.185 1.00 89.81 189 ALA A O 1
ATOM 1457 N N . PRO A 1 190 ? -18.967 10.395 19.014 1.00 89.94 190 PRO A N 1
ATOM 1458 C CA . PRO A 1 190 ? -20.205 10.108 19.725 1.00 89.94 190 PRO A CA 1
ATOM 1459 C C . PRO A 1 190 ? -20.387 11.080 20.897 1.00 89.94 190 PRO A C 1
ATOM 1461 O O . PRO A 1 190 ? -19.419 11.508 21.521 1.00 89.94 190 PRO A O 1
ATOM 1464 N N . ALA A 1 191 ? -21.641 11.402 21.222 1.00 85.44 191 ALA A N 1
ATOM 1465 C CA . ALA A 1 191 ? -21.957 12.303 22.333 1.00 85.44 191 ALA A CA 1
ATOM 1466 C C . ALA A 1 191 ? -21.658 11.685 23.709 1.00 85.44 191 ALA A C 1
ATOM 1468 O O . ALA A 1 191 ? -21.338 12.402 24.655 1.00 85.44 191 ALA A O 1
ATOM 1469 N N . THR A 1 192 ? -21.783 10.363 23.827 1.00 86.12 192 THR A N 1
ATOM 1470 C CA . THR A 1 192 ? -21.543 9.613 25.061 1.00 86.12 192 THR A CA 1
ATOM 1471 C C . THR A 1 192 ? -20.814 8.310 24.760 1.00 86.12 192 THR A C 1
ATOM 1473 O O . THR A 1 192 ? -21.035 7.674 23.726 1.00 86.12 192 THR A O 1
ATOM 1476 N N . VAL A 1 193 ? -19.946 7.907 25.686 1.00 88.12 193 VAL A N 1
ATOM 1477 C CA . VAL A 1 193 ? -19.219 6.637 25.648 1.00 88.12 193 VAL A CA 1
ATOM 1478 C C . VAL A 1 193 ? -19.430 5.950 26.990 1.00 88.12 193 VAL A C 1
ATOM 1480 O O . VAL A 1 193 ? -19.202 6.541 28.044 1.00 88.12 193 VAL A O 1
ATOM 1483 N N . GLU A 1 194 ? -19.938 4.722 26.950 1.00 87.25 194 GLU A N 1
ATOM 1484 C CA . GLU A 1 194 ? -20.142 3.919 28.153 1.00 87.25 194 GLU A CA 1
ATOM 1485 C C . GLU A 1 194 ? -18.801 3.370 28.666 1.00 87.25 194 GLU A C 1
ATOM 1487 O O . GLU A 1 194 ? -17.923 3.065 27.854 1.00 87.25 194 GLU A O 1
ATOM 1492 N N . PRO A 1 195 ? -18.629 3.207 29.991 1.00 84.88 195 PRO A N 1
ATOM 1493 C CA . PRO A 1 195 ? -17.393 2.671 30.547 1.00 84.88 195 PRO A CA 1
ATOM 1494 C C . PRO A 1 195 ? -17.106 1.251 30.051 1.00 84.88 195 PRO A C 1
ATOM 1496 O O . PRO A 1 195 ? -17.964 0.369 30.107 1.00 84.88 195 PRO A O 1
ATOM 1499 N N . LEU A 1 196 ? -15.869 1.022 29.617 1.00 89.25 196 LEU A N 1
ATOM 1500 C CA . LEU A 1 196 ? -15.357 -0.304 29.284 1.00 89.25 196 LEU A CA 1
ATOM 1501 C C . LEU A 1 196 ? -14.850 -1.050 30.520 1.00 89.25 196 LEU A C 1
ATOM 1503 O O . LEU A 1 196 ? -14.667 -0.479 31.598 1.00 89.25 196 LEU A O 1
ATOM 1507 N N . SER A 1 197 ? -14.560 -2.342 30.346 1.00 90.75 197 SER A N 1
ATOM 1508 C CA . SER A 1 197 ? -13.718 -3.050 31.309 1.00 90.75 197 SER A CA 1
ATOM 1509 C C . SER A 1 197 ? -12.360 -2.348 31.422 1.00 90.75 197 SER A C 1
ATOM 1511 O O . SER A 1 197 ? -11.843 -1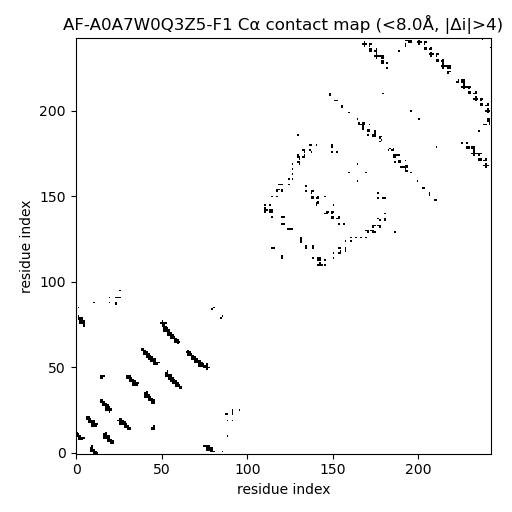.805 30.444 1.00 90.75 197 SER A O 1
ATOM 1513 N N . ALA A 1 198 ? -11.761 -2.381 32.615 1.00 91.31 198 ALA A N 1
ATOM 1514 C CA . ALA A 1 198 ? -10.462 -1.750 32.854 1.00 91.31 198 ALA A CA 1
ATOM 1515 C C . ALA A 1 198 ? -9.369 -2.280 31.907 1.00 91.31 198 ALA A C 1
ATOM 1517 O O . ALA A 1 198 ? -8.496 -1.524 31.494 1.00 91.31 198 ALA A O 1
ATOM 1518 N N . GLU A 1 199 ? -9.445 -3.561 31.538 1.00 93.00 199 GLU A N 1
ATOM 1519 C CA . GLU A 1 199 ? -8.527 -4.199 30.591 1.00 93.00 199 GLU A CA 1
ATOM 1520 C C . GLU A 1 199 ? -8.642 -3.597 29.185 1.00 93.00 199 GLU A C 1
ATOM 1522 O O . GLU A 1 199 ? -7.639 -3.159 28.627 1.00 93.00 199 GLU A O 1
ATOM 1527 N N . LEU A 1 200 ? -9.860 -3.490 28.640 1.00 91.94 200 LEU A N 1
ATOM 1528 C CA . LEU A 1 200 ? -10.068 -2.901 27.315 1.00 91.94 200 LEU A CA 1
ATOM 1529 C C . LEU A 1 200 ? -9.754 -1.409 27.311 1.00 91.94 200 LEU A C 1
ATOM 1531 O O . LEU A 1 200 ? -9.109 -0.928 26.388 1.00 91.94 200 LEU A O 1
ATOM 1535 N N . ALA A 1 201 ? -10.151 -0.676 28.352 1.00 94.06 201 ALA A N 1
ATOM 1536 C CA . ALA A 1 201 ? -9.787 0.730 28.484 1.00 94.06 201 ALA A CA 1
ATOM 1537 C C . ALA A 1 201 ? -8.257 0.915 28.487 1.00 94.06 201 ALA A C 1
ATOM 1539 O O . ALA A 1 201 ? -7.744 1.789 27.792 1.00 94.06 201 ALA A O 1
ATOM 1540 N N . ALA A 1 202 ? -7.513 0.064 29.204 1.00 94.94 202 ALA A N 1
ATOM 1541 C CA . ALA A 1 202 ? -6.052 0.099 29.209 1.00 94.94 202 ALA A CA 1
ATOM 1542 C C . ALA A 1 202 ? -5.448 -0.246 27.836 1.00 94.94 202 ALA A C 1
ATOM 1544 O O . ALA A 1 202 ? -4.493 0.410 27.418 1.00 94.94 202 ALA A O 1
ATOM 1545 N N . GLU A 1 203 ? -6.015 -1.220 27.116 1.00 95.69 203 GLU A N 1
ATOM 1546 C CA . GLU A 1 203 ? -5.604 -1.553 25.747 1.00 95.69 203 GLU A CA 1
ATOM 1547 C C . GLU A 1 203 ? -5.801 -0.360 24.797 1.00 95.69 203 GLU A C 1
ATOM 1549 O O . GLU A 1 203 ? -4.880 0.005 24.062 1.00 95.69 203 GLU A O 1
ATOM 1554 N N . LEU A 1 204 ? -6.957 0.308 24.855 1.00 96.38 204 LEU A N 1
ATOM 1555 C CA . LEU A 1 204 ? -7.234 1.496 24.042 1.00 96.38 204 LEU A CA 1
ATOM 1556 C C . LEU A 1 204 ? -6.287 2.656 24.384 1.00 96.38 204 LEU A C 1
ATOM 1558 O O . LEU A 1 204 ? -5.765 3.314 23.486 1.00 96.38 204 LEU A O 1
ATOM 1562 N N . VAL A 1 205 ? -5.988 2.878 25.666 1.00 96.94 205 VAL A N 1
ATOM 1563 C CA . VAL A 1 205 ? -5.004 3.889 26.088 1.00 96.94 205 VAL A CA 1
ATOM 1564 C C . VAL A 1 205 ? -3.601 3.559 25.582 1.00 96.94 205 VAL A C 1
ATOM 1566 O O . VAL A 1 205 ? -2.880 4.467 25.168 1.00 96.94 205 VAL A O 1
ATOM 1569 N N . ALA A 1 206 ? -3.203 2.285 25.588 1.00 97.00 206 ALA A N 1
ATOM 1570 C CA . ALA A 1 206 ? -1.921 1.867 25.032 1.00 97.00 206 ALA A CA 1
ATOM 1571 C C . ALA A 1 206 ? -1.849 2.150 23.523 1.00 97.00 206 ALA A C 1
ATOM 1573 O O . ALA A 1 206 ? -0.878 2.749 23.068 1.00 97.00 206 ALA A O 1
ATOM 1574 N N . ARG A 1 207 ? -2.909 1.834 22.764 1.00 97.56 207 ARG A N 1
ATOM 1575 C CA . ARG A 1 207 ? -2.993 2.171 21.330 1.00 97.56 207 ARG A CA 1
ATOM 1576 C C . ARG A 1 207 ? -2.986 3.672 21.071 1.00 97.56 207 ARG A C 1
ATOM 1578 O O . ARG A 1 207 ? -2.365 4.114 20.114 1.00 97.56 207 ARG A O 1
ATOM 1585 N N . ALA A 1 208 ? -3.632 4.463 21.926 1.00 96.94 208 ALA A N 1
ATOM 1586 C CA . ALA A 1 208 ? -3.589 5.917 21.818 1.00 96.94 208 ALA A CA 1
ATOM 1587 C C . ALA A 1 208 ? -2.163 6.466 21.979 1.00 96.94 208 ALA A C 1
ATOM 1589 O O . ALA A 1 208 ? -1.786 7.383 21.261 1.00 96.94 208 ALA A O 1
ATOM 1590 N N . ARG A 1 209 ? -1.368 5.898 22.896 1.00 97.62 209 ARG A N 1
ATOM 1591 C CA . ARG A 1 209 ? 0.042 6.283 23.070 1.00 97.62 209 ARG A CA 1
ATOM 1592 C C . ARG A 1 209 ? 0.879 5.920 21.852 1.00 97.62 209 ARG A C 1
ATOM 1594 O O . ARG A 1 209 ? 1.577 6.780 21.348 1.00 97.62 209 ARG A O 1
ATOM 1601 N N . GLU A 1 210 ? 0.736 4.699 21.336 1.00 97.50 210 GLU A N 1
ATOM 1602 C CA . GLU A 1 210 ? 1.442 4.290 20.113 1.00 97.50 210 GLU A CA 1
ATOM 1603 C C . GLU A 1 210 ? 1.124 5.203 18.917 1.00 97.50 210 GLU A C 1
ATOM 1605 O O . GLU A 1 210 ? 2.005 5.484 18.110 1.00 97.50 210 GLU A O 1
ATOM 1610 N N . LEU A 1 211 ? -0.124 5.671 18.800 1.00 97.25 211 LEU A N 1
ATOM 1611 C CA . LEU A 1 211 ? -0.532 6.618 17.760 1.00 97.25 211 LEU A CA 1
ATOM 1612 C C . LEU A 1 211 ? 0.099 8.003 17.948 1.00 97.25 211 LEU A C 1
ATOM 1614 O O . LEU A 1 211 ? 0.501 8.608 16.960 1.00 97.25 211 LEU A O 1
ATOM 1618 N N . ASP A 1 212 ? 0.201 8.506 19.179 1.00 97.31 212 ASP A N 1
ATOM 1619 C CA . ASP A 1 212 ? 0.887 9.778 19.436 1.00 97.31 212 ASP A CA 1
ATOM 1620 C C . ASP A 1 212 ? 2.402 9.670 19.210 1.00 97.31 212 ASP A C 1
ATOM 1622 O O . ASP A 1 212 ? 2.969 10.547 18.566 1.00 97.31 212 ASP A O 1
ATOM 1626 N N . ASP A 1 213 ? 3.042 8.577 19.637 1.00 95.81 213 ASP A N 1
ATOM 1627 C CA . ASP A 1 213 ? 4.471 8.334 19.384 1.00 95.81 213 ASP A CA 1
ATOM 1628 C C . ASP A 1 213 ? 4.765 8.298 17.866 1.00 95.81 213 ASP A C 1
ATOM 1630 O O . ASP A 1 213 ? 5.770 8.829 17.378 1.00 95.81 213 ASP A O 1
ATOM 1634 N N . GLU A 1 214 ? 3.863 7.689 17.087 1.00 94.44 214 GLU A N 1
ATOM 1635 C CA . GLU A 1 214 ? 3.950 7.691 15.626 1.00 94.44 214 GLU A CA 1
ATOM 1636 C C . GLU A 1 214 ? 3.695 9.093 15.052 1.00 94.44 214 GLU A C 1
ATOM 1638 O O . GLU A 1 214 ? 4.414 9.520 14.152 1.00 94.44 214 GLU A O 1
ATOM 1643 N N . ALA A 1 215 ? 2.729 9.847 15.584 1.00 92.44 215 ALA A N 1
ATOM 1644 C CA . ALA A 1 215 ? 2.479 11.225 15.166 1.00 92.44 215 ALA A CA 1
ATOM 1645 C C . ALA A 1 215 ? 3.718 12.115 15.355 1.00 92.44 215 ALA A C 1
ATOM 1647 O O . ALA A 1 215 ? 4.087 12.843 14.434 1.00 92.44 215 ALA A O 1
ATOM 1648 N N . GLU A 1 216 ? 4.394 12.011 16.502 1.00 91.19 216 GLU A N 1
ATOM 1649 C CA . GLU A 1 216 ? 5.650 12.719 16.777 1.00 91.19 216 GLU A CA 1
ATOM 1650 C C . GLU A 1 216 ? 6.751 12.318 15.786 1.00 91.19 216 GLU A C 1
ATOM 1652 O O . GLU A 1 216 ? 7.482 13.165 15.270 1.00 91.19 216 GLU A O 1
ATOM 1657 N N . THR A 1 217 ? 6.847 11.027 15.459 1.00 91.06 217 THR A N 1
ATOM 1658 C CA . THR A 1 217 ? 7.803 10.527 14.461 1.00 91.06 217 THR A CA 1
ATOM 1659 C C . THR A 1 217 ? 7.537 11.122 13.074 1.00 91.06 217 THR A C 1
ATOM 1661 O O . THR A 1 217 ? 8.480 11.520 12.391 1.00 91.06 217 THR A O 1
ATOM 1664 N N . GLN A 1 218 ? 6.269 11.227 12.668 1.00 86.38 218 GLN A N 1
ATOM 1665 C CA . GLN A 1 218 ? 5.872 11.803 11.380 1.00 86.38 218 GLN A CA 1
ATOM 1666 C C . GLN A 1 218 ? 6.100 13.321 11.319 1.00 86.38 218 GLN A C 1
ATOM 1668 O O . GLN A 1 218 ? 6.520 13.837 10.283 1.00 86.38 218 GLN A O 1
ATOM 1673 N N . ASP A 1 219 ? 5.878 14.040 12.421 1.00 79.56 219 ASP A N 1
ATOM 1674 C CA . ASP A 1 219 ? 6.145 15.482 12.490 1.00 79.56 219 ASP A CA 1
ATOM 1675 C C . ASP A 1 219 ? 7.646 15.784 12.329 1.00 79.56 219 ASP A C 1
ATOM 1677 O O . ASP A 1 219 ? 8.027 16.704 11.608 1.00 79.56 219 ASP A O 1
ATOM 1681 N N . ASN A 1 220 ? 8.513 14.929 12.885 1.00 76.75 220 ASN A N 1
ATOM 1682 C CA . ASN A 1 220 ? 9.971 15.039 12.747 1.00 76.75 220 ASN A CA 1
ATOM 1683 C C . ASN A 1 220 ? 10.491 14.846 11.308 1.00 76.75 220 ASN A C 1
ATOM 1685 O O . ASN A 1 220 ? 11.632 15.214 11.025 1.00 76.75 220 ASN A O 1
ATOM 1689 N N . VAL A 1 221 ? 9.690 14.264 10.409 1.00 71.56 221 VAL A N 1
ATOM 1690 C CA . VAL A 1 221 ? 10.016 14.100 8.978 1.00 71.56 221 VAL A CA 1
ATOM 1691 C C . VAL A 1 221 ? 9.166 15.010 8.079 1.00 71.56 221 VAL A C 1
ATOM 1693 O O . VAL A 1 221 ? 8.989 14.721 6.898 1.00 71.56 221 VAL A O 1
ATOM 1696 N N . ASP A 1 222 ? 8.629 16.100 8.641 1.00 73.31 222 ASP A N 1
ATOM 1697 C CA . ASP A 1 222 ? 7.782 17.102 7.977 1.00 73.31 222 ASP A CA 1
ATOM 1698 C C . ASP A 1 222 ? 6.482 16.545 7.348 1.00 73.31 222 ASP A C 1
ATOM 1700 O O . ASP A 1 222 ? 5.807 17.217 6.563 1.00 73.31 222 ASP A O 1
ATOM 1704 N N . ALA A 1 223 ? 6.038 15.352 7.757 1.00 80.94 223 ALA A N 1
ATOM 1705 C CA . ALA A 1 223 ? 4.796 14.727 7.301 1.00 80.94 223 ALA A CA 1
ATOM 1706 C C . ALA A 1 223 ? 3.575 15.200 8.121 1.00 80.94 223 ALA A C 1
ATOM 1708 O O . ALA A 1 223 ? 2.830 14.407 8.704 1.00 80.94 223 ALA A O 1
ATOM 1709 N N . ARG A 1 224 ? 3.341 16.519 8.161 1.00 83.06 224 ARG A N 1
ATOM 1710 C CA . ARG A 1 224 ? 2.371 17.170 9.073 1.00 83.06 224 ARG A CA 1
ATOM 1711 C C . ARG A 1 224 ? 0.935 16.657 8.964 1.00 83.06 224 ARG A C 1
ATOM 1713 O O . ARG A 1 224 ? 0.245 16.542 9.974 1.00 83.06 224 ARG A O 1
ATOM 1720 N N . ALA A 1 225 ? 0.464 16.349 7.754 1.00 86.06 225 ALA A N 1
ATOM 1721 C CA . ALA A 1 225 ? -0.886 15.816 7.555 1.00 86.06 225 ALA A CA 1
ATOM 1722 C C . ALA A 1 225 ? -1.043 14.421 8.186 1.00 86.06 225 ALA A C 1
ATOM 1724 O O . ALA A 1 225 ? -2.042 14.143 8.852 1.00 86.06 225 ALA A O 1
ATOM 1725 N N . THR A 1 226 ? -0.023 13.575 8.032 1.00 88.00 226 THR A N 1
ATOM 1726 C CA . THR A 1 226 ? 0.064 12.241 8.635 1.00 88.00 226 THR A CA 1
ATOM 1727 C C . THR A 1 226 ? 0.103 12.336 10.159 1.00 88.00 226 THR A C 1
ATOM 1729 O O . THR A 1 226 ? -0.672 11.661 10.838 1.00 88.00 226 THR A O 1
ATOM 1732 N N . ALA A 1 227 ? 0.942 13.228 10.696 1.00 89.00 227 ALA A N 1
ATOM 1733 C CA . ALA A 1 227 ? 1.037 13.485 12.131 1.00 89.00 227 ALA A CA 1
ATOM 1734 C C . ALA A 1 227 ? -0.311 13.935 12.722 1.00 89.00 227 ALA A C 1
ATOM 1736 O O . ALA A 1 227 ? -0.791 13.365 13.702 1.00 89.00 227 ALA A O 1
ATOM 1737 N N . ALA A 1 228 ? -0.982 14.897 12.079 1.00 90.56 228 ALA A N 1
ATOM 1738 C CA . ALA A 1 228 ? -2.288 15.386 12.516 1.00 90.56 228 ALA A CA 1
ATOM 1739 C C . ALA A 1 228 ? -3.361 14.284 12.523 1.00 90.56 228 ALA A C 1
ATOM 1741 O O . ALA A 1 228 ? -4.194 14.228 13.432 1.00 90.56 228 ALA A O 1
ATOM 1742 N N . ALA A 1 229 ? -3.339 13.390 11.533 1.00 92.88 229 ALA A N 1
ATOM 1743 C CA . ALA A 1 229 ? -4.273 12.276 11.460 1.00 92.88 229 ALA A CA 1
ATOM 1744 C C . ALA A 1 229 ? -4.043 11.246 12.578 1.00 92.88 229 ALA A C 1
ATOM 1746 O O . ALA A 1 229 ? -5.009 10.834 13.226 1.00 92.88 229 ALA A O 1
ATOM 1747 N N . TYR A 1 230 ? -2.788 10.885 12.866 1.00 95.81 230 TYR A N 1
ATOM 1748 C CA . TYR A 1 230 ? -2.469 9.990 13.980 1.00 95.81 230 TYR A CA 1
ATOM 1749 C C . TYR A 1 230 ? -2.800 10.606 15.341 1.00 95.81 230 TYR A C 1
ATOM 1751 O O . TYR A 1 230 ? -3.426 9.943 16.168 1.00 95.81 230 TYR A O 1
ATOM 1759 N N . HIS A 1 231 ? -2.514 11.893 15.543 1.00 96.00 231 HIS A N 1
ATOM 1760 C CA . HIS A 1 231 ? -2.912 12.589 16.765 1.00 96.00 231 HIS A CA 1
ATOM 1761 C C . HIS A 1 231 ? -4.444 12.633 16.929 1.00 96.00 231 HIS A C 1
ATOM 1763 O O . HIS A 1 231 ? -4.996 12.331 17.991 1.00 96.00 231 HIS A O 1
ATOM 1769 N N . GLY A 1 232 ? -5.174 12.924 15.847 1.00 95.06 232 GLY A N 1
ATOM 1770 C CA . GLY A 1 232 ? -6.638 12.875 15.834 1.00 95.06 232 GLY A CA 1
ATOM 1771 C C . GLY A 1 232 ? -7.198 11.478 16.133 1.00 95.06 232 GLY A C 1
ATOM 1772 O O . GLY A 1 232 ? -8.231 11.356 16.805 1.00 95.06 232 GLY A O 1
ATOM 1773 N N . ALA A 1 233 ? -6.514 10.428 15.670 1.00 96.56 233 ALA A N 1
ATOM 1774 C CA . ALA A 1 233 ? -6.834 9.042 15.986 1.00 96.56 233 ALA A CA 1
ATOM 1775 C C . ALA A 1 233 ? -6.586 8.726 17.469 1.00 96.56 233 ALA A C 1
ATOM 1777 O O . ALA A 1 233 ? -7.459 8.140 18.110 1.00 96.56 233 ALA A O 1
ATOM 1778 N N . ALA A 1 234 ? -5.461 9.170 18.037 1.00 96.75 234 ALA A N 1
ATOM 1779 C CA . ALA A 1 234 ? -5.134 8.994 19.451 1.00 96.75 234 ALA A CA 1
ATOM 1780 C C . ALA A 1 234 ? -6.188 9.633 20.370 1.00 96.75 234 ALA A C 1
ATOM 1782 O O . ALA A 1 234 ? -6.632 9.012 21.338 1.00 96.75 234 ALA A O 1
ATOM 1783 N N . ILE A 1 235 ? -6.660 10.841 20.039 1.00 96.38 235 ILE A N 1
ATOM 1784 C CA . ILE A 1 235 ? -7.746 11.512 20.772 1.00 96.38 235 ILE A CA 1
ATOM 1785 C C . ILE A 1 235 ? -9.038 10.686 20.725 1.00 96.38 235 ILE A C 1
ATOM 1787 O O . ILE A 1 235 ? -9.651 10.446 21.765 1.00 96.38 235 ILE A O 1
ATOM 1791 N N . ALA A 1 236 ? -9.452 10.210 19.545 1.00 95.31 236 ALA A N 1
ATOM 1792 C CA . ALA A 1 236 ? -10.651 9.373 19.443 1.00 95.31 236 ALA A CA 1
ATOM 1793 C C . ALA A 1 236 ? -10.504 8.037 20.184 1.00 95.31 236 ALA A C 1
ATOM 1795 O O . ALA A 1 236 ? -11.480 7.535 20.739 1.00 95.31 236 ALA A O 1
ATOM 1796 N N . MET A 1 237 ? -9.292 7.487 20.230 1.00 96.75 237 MET A N 1
ATOM 1797 C CA . MET A 1 237 ? -8.995 6.261 20.958 1.00 96.75 237 MET A CA 1
ATOM 1798 C C . MET A 1 237 ? -9.138 6.443 22.476 1.00 96.75 237 MET A C 1
ATOM 1800 O O . MET A 1 237 ? -9.734 5.599 23.143 1.00 96.75 237 MET A O 1
ATOM 1804 N N . ARG A 1 238 ? -8.658 7.567 23.025 1.00 95.75 238 ARG A N 1
ATOM 1805 C CA . ARG A 1 238 ? -8.869 7.929 24.440 1.00 95.75 238 ARG A CA 1
ATOM 1806 C C . ARG A 1 238 ? -10.345 8.126 24.761 1.00 95.75 238 ARG A C 1
ATOM 1808 O O . ARG A 1 238 ? -10.829 7.542 25.726 1.00 95.75 238 ARG A O 1
ATOM 1815 N N . ALA A 1 239 ? -11.071 8.815 23.881 1.00 93.12 239 ALA A N 1
ATOM 1816 C CA . ALA A 1 239 ? -12.512 8.978 24.027 1.00 93.12 239 ALA A CA 1
ATOM 1817 C C . ALA A 1 239 ? -13.233 7.618 24.055 1.00 93.12 239 ALA A C 1
ATOM 1819 O O . ALA A 1 239 ? -14.112 7.409 24.886 1.00 93.12 239 ALA A O 1
ATOM 1820 N N . ALA A 1 240 ? -12.826 6.662 23.210 1.00 92.94 240 ALA A N 1
ATOM 1821 C CA . ALA A 1 240 ? -13.347 5.292 23.23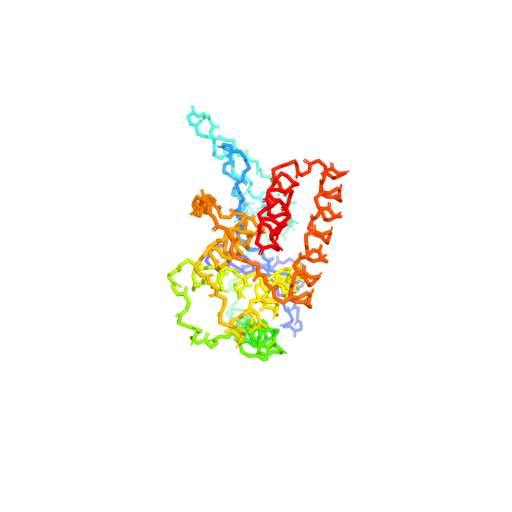0 1.00 92.94 240 ALA A CA 1
ATOM 1822 C C . ALA A 1 240 ? -13.022 4.542 24.538 1.00 92.94 240 ALA A C 1
ATOM 1824 O O . ALA A 1 240 ? -13.806 3.699 24.967 1.00 92.94 240 ALA A O 1
ATOM 1825 N N . ALA A 1 241 ? -11.902 4.867 25.191 1.00 93.06 241 ALA A N 1
ATOM 1826 C CA . ALA A 1 241 ? -11.538 4.355 26.513 1.00 93.06 241 ALA A CA 1
ATOM 1827 C C . ALA A 1 241 ? -12.317 5.017 27.668 1.00 93.06 241 ALA A C 1
ATOM 1829 O O . ALA A 1 241 ? -12.213 4.556 28.805 1.00 93.06 241 ALA A O 1
ATOM 1830 N N . GLY A 1 242 ? -13.090 6.074 27.391 1.00 89.19 242 GLY A N 1
ATOM 1831 C CA . GLY A 1 242 ? -13.814 6.860 28.392 1.00 89.19 242 GLY A CA 1
ATOM 1832 C C . GLY A 1 242 ? -12.952 7.911 29.101 1.00 89.19 242 GLY A C 1
ATOM 1833 O O . GLY A 1 242 ? -13.239 8.236 30.254 1.00 89.19 242 GLY A O 1
ATOM 1834 N N . ILE A 1 243 ? -11.894 8.401 28.441 1.00 82.44 243 ILE A N 1
ATOM 1835 C CA . ILE A 1 243 ? -10.937 9.399 28.955 1.00 82.44 243 ILE A CA 1
ATOM 1836 C C . ILE A 1 243 ? -10.944 10.649 28.077 1.00 82.44 243 ILE A C 1
ATOM 1838 O O . ILE A 1 243 ? -10.952 10.495 26.833 1.00 82.44 243 ILE A O 1
#

Secondary structure (DSSP, 8-state):
-EEEETTEEEEEETTEEEEE-TTS-EEEEE--EEEEETTEEEEEEEEEETTEEEEEEEEEETTSPPEEEEEEEEE--EE---HHHHHHHHHHHHHHHHHHHHHHHHHHHHHHHHHHTSTTTTS---S-HHHHHHHHHHHHHHHHH--HHHHHHHHHHHHHHHH---HHHHHHHHHHHHHHTT-TTPPPPPS--PPPPHHHHHHHHHHHHHHHHHHHHHHTTT-HHHHHHHHHHHHHHHHHTT-

Radius of gyration: 25.44 Å; Cα contacts (8 Å, |Δi|>4): 390; chains: 1; bounding box: 49×43×70 Å

pLDDT: mean 92.42, std 5.45, range [59.81, 98.0]

Mean predicted aligned error: 7.49 Å